Protein AF-A0A929YJE3-F1 (afdb_monomer)

Sequence (358 aa):
MSIKQVVRALLAGAVLLLVLCALSFMALHGSIKKLIAAQENYTDSLKLAEELRQSSDDLTNFARLYVQTGNEKYKEIYMDIVNIRAGKQARPVGYNADFWSTVPENVKAAVANTEGEPIKLTDLMRKQGFTDDEMDLLQQASDLSTKLAETETIAFNAIAHQLSAEEVRKKQPEESEEAFANRIMNDSTYMSQKNAIMTPLNQFETLLENRLDSSIAHMLSQVRMYSVVMILSLILVALSFAIIFTYVIRKIVYPIEKMTRAIGKGEDGKVFINEIHLVVKNDLRRLADNINDAMSQMRSFLNATNQAITTQASSSEELSCASDTLAEVSHQMAIRITESAKQADSQMQATSGSAESM

Nearest PDB structures (foldseek):
  7sqc-assembly1_1Y  TM=4.220E-01  e=1.923E-02  Chlamydomonas reinhardtii
  8c5v-assembly1_I  TM=5.809E-01  e=9.906E-01  Escherichia coli
  7sqc-assembly1_1K  TM=3.667E-01  e=3.351E-01  Chlamydomonas reinhardtii
  4bne-assembly1_B  TM=3.223E-01  e=1.703E+00  Gallus gallus
  8to0-assembly1_Aa  TM=2.756E-01  e=1.399E+00  Mus musculus

pLDDT: mean 92.31, std 7.32, range [41.16, 98.31]

Radius of gyration: 60.03 Å; Cα contacts (8 Å, |Δi|>4): 271; chains: 1; bounding box: 97×40×206 Å

Mean predicted aligned error: 10.57 Å

Solvent-accessible surface area (backbone atoms only — not comparable to full-atom values): 18906 Å² total; per-residue (Å²): 100,52,59,68,58,54,52,49,52,52,51,52,50,45,52,50,38,49,52,51,33,52,51,30,45,52,51,25,54,52,31,48,52,52,36,52,53,47,52,52,50,46,53,55,51,49,50,54,52,45,29,52,54,40,51,57,52,47,41,56,49,25,50,49,52,17,52,77,64,70,44,62,68,30,48,51,51,35,50,50,54,52,30,30,48,68,22,76,32,44,42,28,68,84,68,52,49,66,56,72,77,58,81,62,95,53,60,69,68,65,52,65,52,56,50,78,70,51,51,31,53,69,56,52,42,49,73,72,63,59,49,70,73,44,51,52,24,50,49,53,24,49,55,41,46,53,58,48,48,51,57,49,49,54,24,50,26,25,68,67,75,59,63,49,82,70,60,58,69,74,50,60,90,94,56,50,48,54,57,43,21,48,45,62,72,67,33,71,66,42,54,49,46,56,54,53,28,47,52,36,46,54,52,28,50,54,53,49,51,54,51,45,52,50,52,49,52,54,32,52,52,48,32,52,52,29,48,52,51,32,52,52,33,50,51,52,44,54,50,45,51,51,52,51,52,52,46,44,45,68,72,44,49,51,54,50,53,54,48,54,71,29,46,48,67,46,97,87,70,45,78,46,75,54,85,54,84,62,90,58,80,35,57,68,31,57,50,32,50,54,50,42,52,53,50,51,52,49,53,53,51,52,52,53,48,51,49,50,50,53,55,49,52,52,50,52,52,52,49,50,53,50,50,54,51,49,51,51,51,50,50,52,47,53,52,50,50,52,50,49,50,52,50,49,50,50,50,50,52,51,50,52,55,54,63,75,72,112

Secondary structure (DSSP, 8-state):
--HHHHHHHHHHHHHHHHHHHHHHHHHHHHHHHHHHHHHHHHHHHHHHHHHHHHHHHHHHHHHHHHHHH--HHHHHHHHHHHHHHTTSSPEETT--GGGGSS--S-HHHHHHSEESS---HHHHHHHHT--HHHHHHHHHHHHHHHHHHHHHHHHHHHHTT---HHHHTTSPTT--HHHHHHHHHHSHHHHHHHHHHHHHHHHHHHHHHHHHHHHHHHHHHHHHHHHHHHHHHHHHHHHHHHHHHHHHIIIIIHHHHHHHHHEEE-TTS-EEE--------SHHHHHHHHHHHHHHHHHHHHHHHHHHHHHHHHHHHHHHHHHHHHHHHHHHHHHHHHHHHHHHHHHHHHHHHHHS--

Structure (mmCIF, N/CA/C/O backbone):
data_AF-A0A929YJE3-F1
#
_entry.id   AF-A0A929YJE3-F1
#
loop_
_atom_site.group_PDB
_atom_site.id
_atom_site.type_symbol
_atom_site.label_atom_id
_atom_site.label_alt_id
_atom_site.label_comp_id
_atom_site.label_asym_id
_atom_site.label_entity_id
_atom_site.label_seq_id
_atom_site.pdbx_PDB_ins_code
_atom_site.Cartn_x
_atom_site.Cartn_y
_atom_site.Cartn_z
_atom_site.occupancy
_atom_site.B_iso_or_equiv
_atom_site.auth_seq_id
_atom_site.auth_comp_id
_atom_site.auth_asym_id
_atom_site.auth_atom_id
_atom_site.pdbx_PDB_model_num
ATOM 1 N N . MET A 1 1 ? 26.443 -6.505 -42.922 1.00 71.12 1 MET A N 1
ATOM 2 C CA . MET A 1 1 ? 25.052 -6.182 -42.536 1.00 71.12 1 MET A CA 1
ATOM 3 C C . MET A 1 1 ? 24.836 -4.698 -42.773 1.00 71.12 1 MET A C 1
ATOM 5 O O . MET A 1 1 ? 25.782 -3.942 -42.553 1.00 71.12 1 MET A O 1
ATOM 9 N N . SER A 1 2 ? 23.667 -4.286 -43.269 1.00 89.81 2 SER A N 1
ATOM 10 C CA . SER A 1 2 ? 23.437 -2.862 -43.544 1.00 89.81 2 SER A CA 1
ATOM 11 C C . SER A 1 2 ? 23.401 -2.069 -42.236 1.00 89.81 2 SER A C 1
ATOM 13 O O . SER A 1 2 ? 22.828 -2.527 -41.244 1.00 89.81 2 SER A O 1
ATOM 15 N N . ILE A 1 3 ? 23.979 -0.865 -42.239 1.00 91.44 3 ILE A N 1
ATOM 16 C CA . ILE A 1 3 ? 23.938 0.070 -41.107 1.00 91.44 3 ILE A CA 1
ATOM 17 C C . ILE A 1 3 ? 22.485 0.307 -40.694 1.00 91.44 3 ILE A C 1
ATOM 19 O O . ILE A 1 3 ? 22.172 0.271 -39.506 1.00 91.44 3 ILE A O 1
ATOM 23 N N . LYS A 1 4 ? 21.583 0.447 -41.676 1.00 91.56 4 LYS A N 1
ATOM 24 C CA . LYS A 1 4 ? 20.147 0.641 -41.441 1.00 91.56 4 LYS A CA 1
ATOM 25 C C . LYS A 1 4 ? 19.528 -0.514 -40.653 1.00 91.56 4 LYS A C 1
ATOM 27 O O . LYS A 1 4 ? 18.731 -0.268 -39.756 1.00 91.56 4 LYS A O 1
ATOM 32 N N . GLN A 1 5 ? 19.888 -1.760 -40.966 1.00 91.75 5 GLN A N 1
ATOM 33 C CA . GLN A 1 5 ? 19.345 -2.941 -40.282 1.00 91.75 5 GLN A CA 1
ATOM 34 C C . GLN A 1 5 ? 19.811 -3.008 -38.826 1.00 91.75 5 GLN A C 1
ATOM 36 O O . GLN A 1 5 ? 18.992 -3.206 -37.935 1.00 91.75 5 GLN A O 1
ATOM 41 N N . VAL A 1 6 ? 21.108 -2.793 -38.579 1.00 93.94 6 VAL A N 1
ATOM 42 C CA . VAL A 1 6 ? 21.670 -2.834 -37.219 1.00 93.94 6 VAL A CA 1
ATOM 43 C C . VAL A 1 6 ? 21.109 -1.702 -36.362 1.00 93.94 6 VAL A C 1
ATOM 45 O O . VAL A 1 6 ? 20.677 -1.945 -35.241 1.00 93.94 6 VAL A O 1
ATOM 48 N N . VAL A 1 7 ? 21.054 -0.477 -36.894 1.00 93.19 7 VAL A N 1
ATOM 49 C CA . VAL A 1 7 ? 20.502 0.675 -36.164 1.00 93.19 7 VAL A CA 1
ATOM 50 C C . VAL A 1 7 ? 19.021 0.462 -35.846 1.00 93.19 7 VAL A C 1
ATOM 52 O O . VAL A 1 7 ? 18.619 0.694 -34.712 1.00 93.19 7 VAL A O 1
ATOM 55 N N . ARG A 1 8 ? 18.215 -0.043 -36.793 1.00 94.44 8 ARG A N 1
ATOM 56 C CA . ARG A 1 8 ? 16.805 -0.384 -36.528 1.00 94.44 8 ARG A CA 1
ATOM 57 C C . ARG A 1 8 ? 16.662 -1.434 -35.429 1.00 94.44 8 ARG A C 1
ATOM 59 O O . ARG A 1 8 ? 15.816 -1.261 -34.564 1.00 94.44 8 ARG A O 1
ATOM 66 N N . ALA A 1 9 ? 17.484 -2.483 -35.442 1.00 94.94 9 ALA A N 1
ATOM 67 C CA . ALA A 1 9 ? 17.448 -3.521 -34.415 1.00 94.94 9 ALA A CA 1
ATOM 68 C C . ALA A 1 9 ? 17.824 -2.974 -33.026 1.00 94.94 9 ALA A C 1
ATOM 70 O O . ALA A 1 9 ? 17.125 -3.246 -32.053 1.00 94.94 9 ALA A O 1
ATOM 71 N N . LEU A 1 10 ? 18.881 -2.157 -32.938 1.00 95.44 10 LEU A N 1
ATOM 72 C CA . LEU A 1 10 ? 19.294 -1.530 -31.680 1.00 95.44 10 LEU A CA 1
ATOM 73 C C . LEU A 1 10 ? 18.229 -0.565 -31.141 1.00 95.44 10 LEU A C 1
ATOM 75 O O . LEU A 1 10 ? 17.915 -0.609 -29.955 1.00 95.44 10 LEU A O 1
ATOM 79 N N . LEU A 1 11 ? 17.645 0.273 -32.005 1.00 95.25 11 LEU A N 1
ATOM 80 C CA . LEU A 1 11 ? 16.572 1.191 -31.617 1.00 95.25 11 LEU A CA 1
ATOM 81 C C . LEU A 1 11 ? 15.306 0.442 -31.194 1.00 95.25 11 LEU A C 1
ATOM 83 O O . LEU A 1 11 ? 14.714 0.797 -30.183 1.00 95.25 11 LEU A O 1
ATOM 87 N N . ALA A 1 12 ? 14.912 -0.612 -31.914 1.00 96.56 12 ALA A N 1
ATOM 88 C CA . ALA A 1 12 ? 13.776 -1.445 -31.528 1.00 96.56 12 ALA A CA 1
ATOM 89 C C . ALA A 1 12 ? 13.994 -2.094 -30.150 1.00 96.56 12 ALA A C 1
ATOM 91 O O . ALA A 1 12 ? 13.089 -2.084 -29.319 1.00 96.56 12 ALA A O 1
ATOM 92 N N . GLY A 1 13 ? 15.208 -2.588 -29.876 1.00 96.81 13 GLY A N 1
ATOM 93 C CA . GLY A 1 13 ? 15.583 -3.104 -28.558 1.00 96.81 13 GLY A CA 1
ATOM 94 C C . GLY A 1 13 ? 15.518 -2.040 -27.457 1.00 96.81 13 GLY A C 1
ATOM 95 O O . GLY A 1 13 ? 14.957 -2.295 -26.396 1.00 96.81 13 GLY A O 1
ATOM 96 N N . ALA A 1 14 ? 16.024 -0.830 -27.717 1.00 96.69 14 ALA A N 1
ATOM 97 C CA . ALA A 1 14 ? 15.949 0.282 -26.766 1.00 96.69 14 ALA A CA 1
ATOM 98 C C . ALA A 1 14 ? 14.498 0.707 -26.480 1.00 96.69 14 ALA A C 1
ATOM 100 O O . ALA A 1 14 ? 14.138 0.921 -25.325 1.00 96.69 14 ALA A O 1
ATOM 101 N N . VAL A 1 15 ? 13.641 0.766 -27.505 1.00 97.38 15 VAL A N 1
ATOM 102 C CA . VAL A 1 15 ? 12.205 1.043 -27.339 1.00 97.38 15 VAL A CA 1
ATOM 103 C C . VAL A 1 15 ? 11.532 -0.043 -26.498 1.00 97.38 15 VAL A C 1
ATOM 105 O O . VAL A 1 15 ? 10.762 0.281 -25.599 1.00 97.38 15 VAL A O 1
ATOM 108 N N . LEU A 1 16 ? 11.853 -1.320 -26.722 1.00 97.38 16 LEU A N 1
ATOM 109 C CA . LEU A 1 16 ? 11.315 -2.421 -25.919 1.00 97.38 16 LEU A CA 1
ATOM 110 C C . LEU A 1 16 ? 11.737 -2.312 -24.446 1.00 97.38 16 LEU A C 1
ATOM 112 O O . LEU A 1 16 ? 10.906 -2.490 -23.557 1.00 97.38 16 LEU A O 1
ATOM 116 N N . LEU A 1 17 ? 12.998 -1.958 -24.177 1.00 97.44 17 LEU A N 1
ATOM 117 C CA . LEU A 1 17 ? 13.482 -1.710 -22.815 1.00 97.44 17 LEU A CA 1
ATOM 118 C C . LEU A 1 17 ? 12.787 -0.509 -22.160 1.00 97.44 17 LEU A C 1
ATOM 120 O O . LEU A 1 17 ? 12.473 -0.570 -20.974 1.00 97.44 17 LEU A O 1
ATOM 124 N N . LEU A 1 18 ? 12.501 0.555 -22.917 1.00 97.69 18 LEU A N 1
ATOM 125 C CA . LEU A 1 1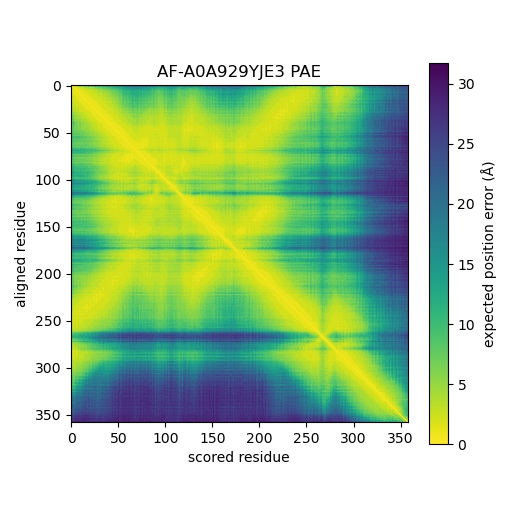8 ? 11.733 1.701 -22.420 1.00 97.69 18 LEU A CA 1
ATOM 126 C C . LEU A 1 18 ? 10.293 1.315 -22.069 1.00 97.69 18 LEU A C 1
ATOM 128 O O . LEU A 1 18 ? 9.801 1.720 -21.018 1.00 97.69 18 LEU A O 1
ATOM 132 N N . VAL A 1 19 ? 9.633 0.499 -22.897 1.00 97.81 19 VAL A N 1
ATOM 133 C CA . VAL A 1 19 ? 8.293 -0.031 -22.592 1.00 97.81 19 VAL A CA 1
ATOM 134 C C . VAL A 1 19 ? 8.330 -0.884 -21.325 1.00 97.81 19 VAL A C 1
ATOM 136 O O . VAL A 1 19 ? 7.504 -0.693 -20.437 1.00 97.81 19 VAL A O 1
ATOM 139 N N . LEU A 1 20 ? 9.315 -1.776 -21.193 1.00 96.69 20 LEU A N 1
ATOM 140 C CA . LEU A 1 20 ? 9.492 -2.589 -19.988 1.00 96.69 20 LEU A CA 1
ATOM 141 C C . LEU A 1 20 ? 9.737 -1.720 -18.746 1.00 96.69 20 LEU A C 1
ATOM 143 O O . LEU A 1 20 ? 9.144 -1.974 -17.702 1.00 96.69 20 LEU A O 1
ATOM 147 N N . CYS A 1 21 ? 10.543 -0.663 -18.871 1.00 97.62 21 CYS A N 1
ATOM 148 C CA . CYS A 1 21 ? 10.793 0.296 -17.797 1.00 97.62 21 CYS A CA 1
ATOM 149 C C . CYS A 1 21 ? 9.521 1.070 -17.399 1.00 97.62 21 CYS A C 1
ATOM 151 O O . CYS A 1 21 ? 9.277 1.310 -16.215 1.00 97.62 21 CYS A O 1
ATOM 153 N N . ALA A 1 22 ? 8.683 1.443 -18.371 1.00 97.94 22 ALA A N 1
ATOM 154 C CA . ALA A 1 22 ? 7.399 2.086 -18.109 1.00 97.94 22 ALA A CA 1
ATOM 155 C C . ALA A 1 22 ? 6.433 1.134 -17.382 1.00 97.94 22 ALA A C 1
ATOM 157 O O . ALA A 1 22 ? 5.790 1.533 -16.411 1.00 97.94 22 ALA A O 1
ATOM 158 N N . LEU A 1 23 ? 6.381 -0.138 -17.789 1.00 97.81 23 LEU A N 1
ATOM 159 C CA . LEU A 1 23 ? 5.579 -1.164 -17.117 1.00 97.81 23 LEU A CA 1
ATOM 160 C C . LEU A 1 23 ? 6.061 -1.422 -15.684 1.00 97.81 23 LEU A C 1
ATOM 162 O O . LEU A 1 23 ? 5.240 -1.477 -14.769 1.00 97.81 23 LEU A O 1
ATOM 166 N N . SER A 1 24 ? 7.376 -1.521 -15.457 1.00 96.88 24 SER A N 1
ATOM 167 C CA . SER A 1 24 ? 7.921 -1.674 -14.102 1.00 96.88 24 SER A CA 1
ATOM 168 C C . SER A 1 24 ? 7.624 -0.463 -13.221 1.00 96.88 24 SER A C 1
ATOM 170 O O . SER A 1 24 ? 7.317 -0.627 -12.043 1.00 96.88 24 SER A O 1
ATOM 172 N N . PHE A 1 25 ? 7.658 0.747 -13.789 1.00 98.00 25 PHE A N 1
ATOM 173 C CA . PHE A 1 25 ? 7.286 1.964 -13.072 1.00 98.00 25 PHE A CA 1
ATOM 174 C C . PHE A 1 25 ? 5.802 1.958 -12.677 1.00 98.00 25 PHE A C 1
ATOM 176 O O . PHE A 1 25 ? 5.474 2.240 -11.526 1.00 98.00 25 PHE A O 1
ATOM 183 N N . MET A 1 26 ? 4.901 1.575 -13.591 1.00 98.12 26 MET A N 1
ATOM 184 C CA . MET A 1 26 ? 3.474 1.427 -13.276 1.00 98.12 26 MET A CA 1
ATOM 185 C C . MET A 1 26 ? 3.233 0.375 -12.186 1.00 98.12 26 MET A C 1
ATOM 187 O O . MET A 1 26 ? 2.446 0.619 -11.271 1.00 98.12 26 MET A O 1
ATOM 191 N N . ALA A 1 27 ? 3.928 -0.765 -12.245 1.00 97.56 27 ALA A N 1
ATOM 192 C CA . ALA A 1 27 ? 3.834 -1.814 -11.231 1.00 97.56 27 ALA A CA 1
ATOM 193 C C . ALA A 1 27 ? 4.312 -1.326 -9.853 1.00 97.56 27 ALA A C 1
ATOM 195 O O . ALA A 1 27 ? 3.609 -1.511 -8.857 1.00 97.56 27 ALA A O 1
ATOM 196 N N . LEU A 1 28 ? 5.453 -0.625 -9.801 1.00 98.25 28 LEU A N 1
ATOM 197 C CA . LEU A 1 28 ? 5.960 -0.022 -8.569 1.00 98.25 28 LEU A CA 1
ATOM 198 C C . LEU A 1 28 ? 4.964 0.994 -8.004 1.00 98.25 28 LEU A C 1
ATOM 200 O O . LEU A 1 28 ? 4.594 0.913 -6.834 1.00 98.25 28 LEU A O 1
ATOM 204 N N . HIS A 1 29 ? 4.473 1.910 -8.835 1.00 98.00 29 HIS A N 1
ATOM 205 C CA . HIS A 1 29 ? 3.509 2.917 -8.409 1.00 98.00 29 HIS A CA 1
ATOM 206 C C . HIS A 1 29 ? 2.210 2.284 -7.881 1.00 98.00 29 HIS A C 1
ATOM 208 O O . HIS A 1 29 ? 1.693 2.694 -6.841 1.00 98.00 29 HIS A O 1
ATOM 214 N N . GLY A 1 30 ? 1.710 1.237 -8.545 1.00 97.69 30 GLY A N 1
ATOM 215 C CA . GLY A 1 30 ? 0.565 0.458 -8.074 1.00 97.69 30 GLY A CA 1
ATOM 216 C C . GLY A 1 30 ? 0.822 -0.220 -6.725 1.00 97.69 30 GLY A C 1
ATOM 217 O O . GLY A 1 30 ? -0.053 -0.209 -5.862 1.00 97.69 30 GLY A O 1
ATOM 218 N N . SER A 1 31 ? 2.024 -0.760 -6.507 1.00 97.50 31 SER A N 1
ATOM 219 C CA . SER A 1 31 ? 2.395 -1.366 -5.221 1.00 97.50 31 SER A CA 1
ATOM 220 C C . SER A 1 31 ? 2.500 -0.348 -4.082 1.00 97.50 31 SER A C 1
ATOM 222 O O . SER A 1 31 ? 2.047 -0.637 -2.979 1.00 97.50 31 SER A O 1
ATOM 224 N N . ILE A 1 32 ? 2.992 0.867 -4.355 1.00 98.00 32 ILE A N 1
ATOM 225 C CA . ILE A 1 32 ? 3.035 1.957 -3.368 1.00 98.00 32 ILE A CA 1
ATOM 226 C C . ILE A 1 32 ? 1.614 2.379 -2.980 1.00 98.00 32 ILE A C 1
ATOM 228 O O . ILE A 1 32 ? 1.332 2.536 -1.797 1.00 98.00 32 ILE A O 1
ATOM 232 N N . LYS A 1 33 ? 0.690 2.499 -3.944 1.00 97.62 33 LYS A N 1
ATOM 233 C CA . LYS A 1 33 ? -0.721 2.802 -3.640 1.00 97.62 33 LYS A CA 1
ATOM 234 C C . LYS A 1 33 ? -1.363 1.746 -2.743 1.00 97.62 33 LYS A C 1
ATOM 236 O O . LYS A 1 33 ? -2.057 2.099 -1.797 1.00 97.62 33 LYS A O 1
ATOM 241 N N . LYS A 1 34 ? -1.115 0.462 -3.019 1.00 96.31 34 LYS A N 1
ATOM 242 C CA . LYS A 1 34 ? -1.607 -0.635 -2.173 1.00 96.31 34 LYS A CA 1
ATOM 243 C C . LYS A 1 34 ? -1.010 -0.588 -0.767 1.00 96.31 34 LYS A C 1
ATOM 245 O O . LYS A 1 34 ? -1.736 -0.826 0.187 1.00 96.31 34 LYS A O 1
ATOM 250 N N . LEU A 1 35 ? 0.276 -0.252 -0.638 1.00 97.50 35 LEU A N 1
ATOM 251 C CA . LEU A 1 35 ? 0.926 -0.079 0.661 1.00 97.50 35 LEU A CA 1
ATOM 252 C C . LEU A 1 35 ? 0.294 1.066 1.467 1.00 97.50 35 LEU A C 1
ATOM 254 O O . LEU A 1 35 ? 0.017 0.881 2.643 1.00 97.50 35 LEU A O 1
ATOM 258 N N . ILE A 1 36 ? 0.037 2.217 0.838 1.00 96.88 36 ILE A N 1
ATOM 259 C CA . ILE A 1 36 ? -0.612 3.361 1.501 1.00 96.88 36 ILE A CA 1
ATOM 260 C C . ILE A 1 36 ? -2.015 2.976 1.980 1.00 96.88 36 ILE A C 1
ATOM 262 O O . ILE A 1 36 ? -2.326 3.167 3.149 1.00 96.88 36 ILE A O 1
ATOM 266 N N . ALA A 1 37 ? -2.826 2.357 1.117 1.00 95.25 37 ALA A N 1
ATOM 267 C CA . ALA A 1 37 ? -4.166 1.905 1.491 1.00 95.25 37 ALA A CA 1
ATOM 268 C C . ALA A 1 37 ? -4.139 0.857 2.622 1.00 95.25 37 ALA A C 1
ATOM 270 O O . ALA A 1 37 ? -4.986 0.878 3.511 1.00 95.25 37 ALA A O 1
ATOM 271 N N . ALA A 1 38 ? -3.152 -0.047 2.619 1.00 94.50 38 ALA A N 1
ATOM 272 C CA . ALA A 1 38 ? -2.961 -1.004 3.705 1.00 94.50 38 ALA A CA 1
ATOM 273 C C . ALA A 1 38 ? -2.566 -0.311 5.022 1.00 94.50 38 ALA A C 1
ATOM 275 O O . ALA A 1 38 ? -3.042 -0.714 6.076 1.00 94.50 38 ALA A O 1
ATOM 276 N N . GLN A 1 39 ? -1.756 0.751 4.970 1.00 94.50 39 GLN A N 1
ATOM 277 C CA . GLN A 1 39 ? -1.363 1.543 6.143 1.00 94.50 39 GLN A CA 1
ATOM 278 C C . GLN A 1 39 ? -2.530 2.354 6.730 1.00 94.50 39 GLN A C 1
ATOM 280 O O . GLN A 1 39 ? -2.663 2.471 7.950 1.00 94.50 39 GLN A O 1
ATOM 285 N N . GLU A 1 40 ? -3.384 2.910 5.870 1.00 95.50 40 GLU A N 1
ATOM 286 C CA . GLU A 1 40 ? -4.634 3.556 6.284 1.00 95.50 40 GLU A CA 1
ATOM 287 C C . GLU A 1 40 ? -5.550 2.533 6.969 1.00 95.50 40 GLU A C 1
ATOM 289 O O . GLU A 1 40 ? -5.961 2.739 8.111 1.00 95.50 40 GLU A O 1
ATOM 294 N N . ASN A 1 41 ? -5.767 1.372 6.336 1.00 94.00 41 ASN A N 1
ATOM 295 C CA . ASN A 1 41 ? -6.562 0.292 6.918 1.00 94.00 41 ASN A CA 1
ATOM 296 C C . ASN A 1 41 ? -5.991 -0.219 8.251 1.00 94.00 41 ASN A C 1
ATOM 298 O O . ASN A 1 41 ? -6.772 -0.473 9.167 1.00 94.00 41 ASN A O 1
ATOM 302 N N . TYR A 1 42 ? -4.663 -0.319 8.378 1.00 95.19 42 TYR A N 1
ATOM 303 C CA . TYR A 1 42 ? -3.962 -0.662 9.620 1.00 95.19 42 TYR A CA 1
ATOM 304 C C . TYR A 1 42 ? -4.336 0.311 10.739 1.00 95.19 42 TYR A C 1
ATOM 306 O O . TYR A 1 42 ? -4.792 -0.091 11.807 1.00 95.19 42 TYR A O 1
ATOM 314 N N . THR A 1 43 ? -4.202 1.609 10.466 1.00 95.56 43 THR A N 1
ATOM 315 C CA . THR A 1 43 ? -4.436 2.668 11.450 1.00 95.56 43 THR A CA 1
ATOM 316 C C . THR A 1 43 ? -5.898 2.711 11.885 1.00 95.56 43 THR A C 1
ATOM 318 O O . THR A 1 43 ? -6.189 2.796 13.076 1.00 95.56 43 THR A O 1
ATOM 321 N N . ASP A 1 44 ? -6.830 2.632 10.939 1.00 95.25 44 ASP A N 1
ATOM 322 C CA . ASP A 1 44 ? -8.258 2.696 11.250 1.00 95.25 44 ASP A CA 1
ATOM 323 C C . ASP A 1 44 ? -8.758 1.427 11.953 1.00 95.25 44 ASP A C 1
ATOM 325 O O . ASP A 1 44 ? -9.598 1.514 12.847 1.00 95.25 44 ASP A O 1
ATOM 329 N N . SER A 1 45 ? -8.192 0.258 11.634 1.00 96.19 45 SER A N 1
ATOM 330 C CA . SER A 1 45 ? -8.491 -0.980 12.364 1.00 96.19 45 SER A CA 1
ATOM 331 C C . SER A 1 45 ? -8.022 -0.903 13.819 1.00 96.19 45 SER A C 1
ATOM 333 O O . SER A 1 45 ? -8.786 -1.253 14.716 1.00 96.19 45 SER A O 1
ATOM 335 N N . LEU A 1 46 ? -6.814 -0.382 14.073 1.00 95.25 46 LEU A N 1
ATOM 336 C CA . LEU A 1 46 ? -6.321 -0.193 15.441 1.00 95.25 46 LEU A CA 1
ATOM 337 C C . LEU A 1 46 ? -7.140 0.833 16.228 1.00 95.25 46 LEU A C 1
ATOM 339 O O . LEU A 1 46 ? -7.413 0.608 17.401 1.00 95.25 46 LEU A O 1
ATOM 343 N N . LYS A 1 47 ? -7.593 1.925 15.598 1.00 95.00 47 LYS A N 1
ATOM 344 C CA . LYS A 1 47 ? -8.489 2.889 16.263 1.00 95.00 47 LYS A CA 1
ATOM 345 C C . LYS A 1 47 ? -9.790 2.236 16.724 1.00 95.00 47 LYS A C 1
ATOM 347 O O . LYS A 1 47 ? -10.228 2.499 17.837 1.00 95.00 47 LYS A O 1
ATOM 352 N N . LEU A 1 48 ? -10.407 1.403 15.882 1.00 95.56 48 LEU A N 1
ATOM 353 C CA . LEU A 1 48 ? -11.641 0.698 16.243 1.00 95.56 48 LEU A CA 1
ATOM 354 C C . LEU A 1 48 ? -11.398 -0.332 17.353 1.00 95.56 48 LEU A C 1
ATOM 356 O O . LEU A 1 48 ? -12.222 -0.451 18.259 1.00 95.56 48 LEU A O 1
ATOM 360 N N . ALA A 1 49 ? -10.284 -1.067 17.290 1.00 95.19 49 ALA A N 1
ATOM 361 C CA . ALA A 1 49 ? -9.894 -2.017 18.329 1.00 95.19 49 ALA A CA 1
ATOM 362 C C . ALA A 1 49 ? -9.676 -1.317 19.681 1.00 95.19 49 ALA A C 1
ATOM 364 O O . ALA A 1 49 ? -10.247 -1.736 20.687 1.00 95.19 49 ALA A O 1
ATOM 365 N N . GLU A 1 50 ? -8.948 -0.200 19.686 1.00 94.81 50 GLU A N 1
ATOM 366 C CA . GLU A 1 50 ? -8.700 0.576 20.900 1.00 94.81 50 GLU A CA 1
ATOM 367 C C . GLU A 1 50 ? -9.982 1.232 21.431 1.00 94.81 50 GLU A C 1
ATOM 369 O O . GLU A 1 50 ? -10.231 1.194 22.633 1.00 94.81 50 GLU A O 1
ATOM 374 N N . GLU A 1 51 ? -10.858 1.753 20.560 1.00 94.38 51 GLU A N 1
ATOM 375 C CA . GLU A 1 51 ? -12.186 2.246 20.961 1.00 94.38 51 GLU A CA 1
ATOM 376 C C . GLU A 1 51 ? -12.984 1.147 21.677 1.00 94.38 51 GLU A C 1
ATOM 378 O O . GLU A 1 51 ? -13.606 1.394 22.712 1.00 94.38 51 GLU A O 1
ATOM 383 N N . LEU A 1 52 ? -12.950 -0.087 21.164 1.00 93.38 52 LEU A N 1
ATOM 384 C CA . LEU A 1 52 ? -13.633 -1.208 21.796 1.00 93.38 52 LEU A CA 1
ATOM 385 C C . LEU A 1 52 ? -13.055 -1.509 23.181 1.00 93.38 52 LEU A C 1
ATOM 387 O O . LEU A 1 52 ? -13.829 -1.607 24.139 1.00 93.38 52 LEU A O 1
ATOM 391 N N . ARG A 1 53 ? -11.729 -1.646 23.291 1.00 94.00 53 ARG A N 1
ATOM 392 C CA . ARG A 1 53 ? -11.060 -1.946 24.562 1.00 94.00 53 ARG A CA 1
ATOM 393 C C . ARG A 1 53 ? -11.321 -0.861 25.592 1.00 94.00 53 ARG A C 1
ATOM 395 O O . ARG A 1 53 ? -11.826 -1.160 26.675 1.00 94.00 53 ARG A O 1
ATOM 402 N N . GLN A 1 54 ? -11.072 0.389 25.221 1.00 94.94 54 GLN A N 1
ATOM 403 C CA . GLN A 1 54 ? -11.254 1.529 26.105 1.00 94.94 54 GLN A CA 1
ATOM 404 C C . GLN A 1 54 ? -12.716 1.677 26.526 1.00 94.94 54 GLN A C 1
ATOM 406 O O . GLN A 1 54 ? -12.990 1.841 27.710 1.00 94.94 54 GLN A O 1
ATOM 411 N N . SER A 1 55 ? -13.677 1.474 25.617 1.00 93.75 55 SER A N 1
ATOM 412 C CA . SER A 1 55 ? -15.097 1.501 25.985 1.00 93.75 55 SER A CA 1
ATOM 413 C C . SER A 1 55 ? -15.478 0.413 26.998 1.00 93.75 55 SER A C 1
ATOM 415 O O . SER A 1 55 ? -16.391 0.614 27.793 1.00 93.75 55 SER A O 1
ATOM 417 N N . SER A 1 56 ? -14.804 -0.744 27.001 1.00 93.56 56 SER A N 1
ATOM 418 C CA . SER A 1 56 ? -15.024 -1.778 28.018 1.00 93.56 56 SER A CA 1
ATOM 419 C C . SER A 1 56 ? -14.511 -1.340 29.389 1.00 93.56 56 SER A C 1
ATOM 421 O O . SER A 1 56 ? -15.163 -1.609 30.399 1.00 93.56 56 SER A O 1
ATOM 423 N N . ASP A 1 57 ? -13.356 -0.678 29.435 1.00 93.88 57 ASP A N 1
ATOM 424 C CA . ASP A 1 57 ? -12.797 -0.145 30.676 1.00 93.88 57 ASP A CA 1
ATOM 425 C C . ASP A 1 57 ? -13.596 1.055 31.199 1.00 93.88 57 ASP A C 1
ATOM 427 O O . ASP A 1 57 ? -13.870 1.127 32.402 1.00 93.88 57 ASP A O 1
ATOM 431 N N . ASP A 1 58 ? -14.046 1.938 30.307 1.00 95.44 58 ASP A N 1
ATOM 432 C CA . ASP A 1 58 ? -14.894 3.084 30.629 1.00 95.44 58 ASP A CA 1
ATOM 433 C C . ASP A 1 58 ? -16.229 2.640 31.231 1.00 95.44 58 ASP A C 1
ATOM 435 O O . ASP A 1 58 ? -16.646 3.198 32.244 1.00 95.44 58 ASP A O 1
ATOM 439 N N . LEU A 1 59 ? -16.877 1.602 30.682 1.00 94.81 59 LEU A N 1
ATOM 440 C CA . LEU A 1 59 ? -18.118 1.060 31.252 1.00 94.81 59 LEU A CA 1
ATOM 441 C C . LEU A 1 59 ? -17.925 0.641 32.714 1.00 94.81 59 LEU A C 1
ATOM 443 O O . LEU A 1 59 ? -18.675 1.087 33.581 1.00 94.81 59 LEU A O 1
ATOM 447 N N . THR A 1 60 ? -16.876 -0.132 33.013 1.00 94.75 60 THR A N 1
ATOM 448 C CA . THR A 1 60 ? -16.542 -0.498 34.399 1.00 94.75 60 THR A CA 1
ATOM 449 C C . THR A 1 60 ? -16.267 0.738 35.259 1.00 94.75 60 THR A C 1
ATOM 451 O O . THR A 1 60 ? -16.734 0.825 36.398 1.00 94.75 60 THR A O 1
ATOM 454 N N . ASN A 1 61 ? -15.485 1.690 34.745 1.00 95.50 61 ASN A N 1
ATOM 455 C CA . ASN A 1 61 ? -15.091 2.882 35.485 1.00 95.50 61 ASN A CA 1
ATOM 456 C C . ASN A 1 61 ? -16.311 3.740 35.851 1.00 95.50 61 ASN A C 1
ATOM 458 O O . ASN A 1 61 ? -16.521 4.056 37.022 1.00 95.50 61 ASN A O 1
ATOM 462 N N . PHE A 1 62 ? -17.163 4.057 34.877 1.00 97.00 62 PHE A N 1
ATOM 463 C CA . PHE A 1 62 ? -18.353 4.875 35.091 1.00 97.00 62 PHE A CA 1
ATOM 464 C C . PHE A 1 62 ? -19.431 4.159 35.899 1.00 97.00 62 PHE A C 1
ATOM 466 O O . PHE A 1 62 ? -20.076 4.803 36.729 1.00 97.00 62 PHE A O 1
ATOM 473 N N . ALA A 1 63 ? -19.568 2.837 35.756 1.00 96.81 63 ALA A N 1
ATOM 474 C CA . ALA A 1 63 ? -20.443 2.059 36.624 1.00 96.81 63 ALA A CA 1
ATOM 475 C C . ALA A 1 63 ? -20.010 2.165 38.094 1.00 96.81 63 ALA A C 1
ATOM 477 O O . ALA A 1 63 ? -20.827 2.459 38.968 1.00 96.81 63 ALA A O 1
ATOM 478 N N . ARG A 1 64 ? -18.711 2.009 38.379 1.00 96.19 64 ARG A N 1
ATOM 479 C CA . ARG A 1 64 ? -18.170 2.159 39.739 1.00 96.19 64 ARG A CA 1
ATOM 480 C C . ARG A 1 64 ? -18.277 3.582 40.268 1.00 96.19 64 ARG A C 1
ATOM 482 O O . ARG A 1 64 ? -18.663 3.760 41.418 1.00 96.19 64 ARG A O 1
ATOM 489 N N . LEU A 1 65 ? -17.973 4.588 39.447 1.00 96.31 65 LEU A N 1
ATOM 490 C CA . LEU A 1 65 ? -18.097 5.995 39.835 1.00 96.31 65 LEU A CA 1
ATOM 491 C C . LEU A 1 65 ? -19.541 6.352 40.189 1.00 96.31 65 LEU A C 1
ATOM 493 O O . LEU A 1 65 ? -19.770 7.038 41.187 1.00 96.31 65 LEU A O 1
ATOM 497 N N . TYR A 1 66 ? -20.520 5.866 39.422 1.00 96.88 66 TYR A N 1
ATOM 498 C CA . TYR A 1 66 ? -21.927 6.032 39.772 1.00 96.88 66 TYR A CA 1
ATOM 499 C C . TYR A 1 66 ? -22.255 5.348 41.098 1.00 96.88 66 TYR A C 1
ATOM 501 O O . TYR A 1 66 ? -22.800 5.990 41.990 1.00 96.88 66 TYR A O 1
ATOM 509 N N . VAL A 1 67 ? -21.855 4.086 41.266 1.00 96.69 67 VAL A N 1
ATOM 510 C CA . VAL A 1 67 ? -22.138 3.314 42.485 1.00 96.69 67 VAL A CA 1
ATOM 511 C C . VAL A 1 67 ? -21.516 3.931 43.737 1.00 96.69 67 VAL A C 1
ATOM 513 O O . VAL A 1 67 ? -22.128 3.940 44.802 1.00 96.69 67 VAL A O 1
ATOM 516 N N . GLN A 1 68 ? -20.323 4.503 43.611 1.00 95.88 68 GLN A N 1
ATOM 517 C CA . GLN A 1 68 ? -19.620 5.121 44.728 1.00 95.88 68 GLN A CA 1
ATOM 518 C C . GLN A 1 68 ? -20.165 6.510 45.087 1.00 95.88 68 GLN A C 1
ATOM 520 O O . GLN A 1 68 ? -20.120 6.903 46.251 1.00 95.88 68 GLN A O 1
ATOM 525 N N . THR A 1 69 ? -20.626 7.284 44.099 1.00 95.06 69 THR A N 1
ATOM 526 C CA . THR A 1 69 ? -20.968 8.706 44.298 1.00 95.06 69 THR A CA 1
ATOM 527 C C . THR A 1 69 ? -22.461 9.011 44.254 1.00 95.06 69 THR A C 1
ATOM 529 O O . THR A 1 69 ? -22.861 10.090 44.683 1.00 95.06 69 THR A O 1
ATOM 532 N N . GLY A 1 70 ? -23.276 8.126 43.678 1.00 93.94 70 GLY A N 1
ATOM 533 C CA . GLY A 1 70 ? -24.682 8.377 43.350 1.00 93.94 70 GLY A CA 1
ATOM 534 C C . GLY A 1 70 ? -24.901 9.475 42.299 1.00 93.94 70 GLY A C 1
ATOM 535 O O . GLY A 1 70 ? -26.036 9.879 42.061 1.00 93.94 70 GLY A O 1
ATOM 536 N N . ASN A 1 71 ? -23.841 10.005 41.675 1.00 95.12 71 ASN A N 1
ATOM 537 C CA . ASN A 1 71 ? -23.961 11.117 40.738 1.00 95.12 71 ASN A CA 1
ATOM 538 C C . ASN A 1 71 ? -24.431 10.629 39.361 1.00 95.12 71 ASN A C 1
ATOM 540 O O . ASN A 1 71 ? -23.665 10.000 38.628 1.00 95.12 71 ASN A O 1
ATOM 544 N N . GLU A 1 72 ? -25.664 10.985 38.993 1.00 94.12 72 GLU A N 1
ATOM 545 C CA . GLU A 1 72 ? -26.339 10.514 37.777 1.00 94.12 72 GLU A CA 1
ATOM 546 C C . GLU A 1 72 ? -25.542 10.766 36.488 1.00 94.12 72 GLU A C 1
ATOM 548 O O . GLU A 1 72 ? -25.651 9.975 35.557 1.00 94.12 72 GLU A O 1
ATOM 553 N N . LYS A 1 73 ? -24.656 11.775 36.442 1.00 95.44 73 LYS A N 1
ATOM 554 C CA . LYS A 1 73 ? -23.811 12.040 35.263 1.00 95.44 73 LYS A CA 1
ATOM 555 C C . LYS A 1 73 ? -22.989 10.820 34.829 1.00 95.44 73 LYS A C 1
ATOM 557 O O . LYS A 1 73 ? -22.792 10.603 33.641 1.00 95.44 73 LYS A O 1
ATOM 562 N N . TYR A 1 74 ? -22.509 10.010 35.776 1.00 96.62 74 TYR A N 1
ATOM 563 C CA . TYR A 1 74 ? -21.700 8.832 35.455 1.00 96.62 74 TYR A CA 1
ATOM 564 C C . TYR A 1 74 ? -22.554 7.707 34.867 1.00 96.62 74 TYR A C 1
ATOM 566 O O . TYR A 1 74 ? -22.109 7.003 33.965 1.00 96.62 74 TYR A O 1
ATOM 574 N N . LYS A 1 75 ? -23.804 7.581 35.320 1.00 95.88 75 LYS A N 1
ATOM 575 C CA . LYS A 1 75 ? -24.776 6.657 34.734 1.00 95.88 75 LYS A CA 1
ATOM 576 C C . LYS A 1 75 ? -25.249 7.123 33.356 1.00 95.88 75 LYS A C 1
ATOM 578 O O . LYS A 1 75 ? -25.428 6.281 32.481 1.00 95.88 75 LYS A O 1
ATOM 583 N N . GLU A 1 76 ? -25.401 8.433 33.143 1.00 95.81 76 GLU A N 1
ATOM 584 C CA . GLU A 1 76 ? -25.665 9.001 31.812 1.00 95.81 76 GLU A CA 1
ATOM 585 C C . GLU A 1 76 ? -24.541 8.622 30.833 1.00 95.81 76 GLU A C 1
ATOM 587 O O . GLU A 1 76 ? -24.825 8.010 29.806 1.00 95.81 76 GLU A O 1
ATOM 592 N N . ILE A 1 77 ? -23.272 8.855 31.200 1.00 96.88 77 ILE A N 1
ATOM 593 C CA . ILE A 1 77 ? -22.107 8.485 30.374 1.00 96.88 77 ILE A CA 1
ATOM 594 C C . ILE A 1 77 ? -22.064 6.977 30.098 1.00 96.88 77 ILE A C 1
ATOM 596 O O . ILE A 1 77 ? -21.871 6.562 28.956 1.00 96.88 77 ILE A O 1
ATOM 600 N N . TYR A 1 78 ? -22.276 6.143 31.121 1.00 96.94 78 TYR A N 1
ATOM 601 C CA . TYR A 1 78 ? -22.350 4.690 30.953 1.00 96.94 78 TYR A CA 1
ATOM 602 C C . TYR A 1 78 ? -23.390 4.304 29.891 1.00 96.94 78 TYR A C 1
ATOM 604 O O . TYR A 1 78 ? -23.106 3.523 28.980 1.00 96.94 78 TYR A O 1
ATOM 612 N N . MET A 1 79 ? -24.592 4.877 29.981 1.00 96.62 79 MET A N 1
ATOM 613 C CA . MET A 1 79 ? -25.681 4.574 29.058 1.00 96.62 79 MET A CA 1
ATOM 614 C C . MET A 1 79 ? -25.396 5.091 27.642 1.00 96.62 79 MET A C 1
ATOM 616 O O . MET A 1 79 ? -25.703 4.394 26.673 1.00 96.62 79 MET A O 1
ATOM 620 N N . ASP A 1 80 ? -24.767 6.261 27.510 1.00 96.38 80 ASP A N 1
ATOM 621 C CA . ASP A 1 80 ? -24.306 6.795 26.225 1.00 96.38 80 ASP A CA 1
ATOM 622 C C . ASP A 1 80 ? -23.302 5.842 25.559 1.00 96.38 80 ASP A C 1
ATOM 624 O O . ASP A 1 80 ? -23.471 5.504 24.386 1.00 96.38 80 ASP A O 1
ATOM 628 N N . ILE A 1 81 ? -22.313 5.321 26.299 1.00 95.81 81 ILE A N 1
ATOM 629 C CA . ILE A 1 81 ? -21.342 4.344 25.772 1.00 95.81 81 ILE A CA 1
ATOM 630 C C . ILE A 1 81 ? -22.057 3.082 25.270 1.00 95.81 81 ILE A C 1
ATOM 632 O O . ILE A 1 81 ? -21.801 2.629 24.149 1.00 95.81 81 ILE A O 1
ATOM 636 N N . VAL A 1 82 ? -22.983 2.523 26.060 1.00 95.12 82 VAL A N 1
ATOM 637 C CA . VAL A 1 82 ? -23.778 1.349 25.655 1.00 95.12 82 VAL A CA 1
ATOM 638 C C . VAL A 1 82 ? -24.576 1.640 24.380 1.00 95.12 82 VAL A C 1
ATOM 640 O O . VAL A 1 82 ? -24.565 0.838 23.442 1.00 95.12 82 VAL A O 1
ATOM 643 N N . ASN A 1 83 ? -25.250 2.790 24.316 1.00 95.75 83 ASN A N 1
ATOM 644 C CA . ASN A 1 83 ? -26.093 3.165 23.183 1.00 95.75 83 ASN A CA 1
ATOM 645 C C . ASN A 1 83 ? -25.285 3.424 21.907 1.00 95.75 83 ASN A C 1
ATOM 647 O O . ASN A 1 83 ? -25.710 2.987 20.833 1.00 95.75 83 ASN A O 1
ATOM 651 N N . ILE A 1 84 ? -24.124 4.074 22.010 1.00 94.75 84 ILE A N 1
ATOM 652 C CA . ILE A 1 84 ? -23.214 4.316 20.883 1.00 94.75 84 ILE A CA 1
ATOM 653 C C . ILE A 1 84 ? -22.672 2.981 20.356 1.00 94.75 84 ILE A C 1
ATOM 655 O O . ILE A 1 84 ? -22.770 2.704 19.160 1.00 94.75 84 ILE A O 1
ATOM 659 N N . ARG A 1 85 ? -22.182 2.093 21.235 1.00 93.25 85 ARG A N 1
ATOM 660 C CA . ARG A 1 85 ? -21.680 0.763 20.831 1.00 93.25 85 ARG A CA 1
ATOM 661 C C . ARG A 1 85 ? -22.753 -0.081 20.146 1.00 93.25 85 ARG A C 1
ATOM 663 O O . ARG A 1 85 ? -22.466 -0.750 19.151 1.00 93.25 85 ARG A O 1
ATOM 670 N N . ALA A 1 86 ? -23.982 -0.030 20.659 1.00 93.44 86 ALA A N 1
ATOM 671 C CA . ALA A 1 86 ? -25.131 -0.758 20.128 1.00 93.44 86 ALA A CA 1
ATOM 672 C C . ALA A 1 86 ? -25.746 -0.125 18.865 1.00 93.44 86 ALA A C 1
ATOM 674 O O . ALA A 1 86 ? -26.707 -0.684 18.327 1.00 93.44 86 ALA A O 1
ATOM 675 N N . GLY A 1 87 ? -25.225 1.014 18.391 1.00 94.25 87 GLY A N 1
ATOM 676 C CA . GLY A 1 87 ? -25.757 1.732 17.232 1.00 94.25 87 GLY A CA 1
ATOM 677 C C . GLY A 1 87 ? -27.152 2.321 17.461 1.00 94.25 87 GLY A C 1
ATOM 678 O O . GLY A 1 87 ? -27.879 2.556 16.503 1.00 94.25 87 GLY A O 1
ATOM 679 N N . LYS A 1 88 ? -27.553 2.526 18.722 1.00 95.31 88 LYS A N 1
ATOM 680 C CA . LYS A 1 88 ? -28.810 3.199 19.096 1.00 95.31 88 LYS A CA 1
ATOM 681 C C . LYS A 1 88 ? -28.664 4.721 19.107 1.00 95.31 88 LYS A C 1
ATOM 683 O O . LYS A 1 88 ? -29.656 5.427 18.970 1.00 95.31 88 LYS A O 1
ATOM 688 N N . GLN A 1 89 ? -27.436 5.206 19.277 1.00 94.44 89 GLN A N 1
ATOM 689 C CA . GLN A 1 89 ? -27.068 6.617 19.298 1.00 94.44 89 GLN A CA 1
ATOM 690 C C . GLN A 1 89 ? -25.961 6.865 18.273 1.00 94.44 89 GLN A C 1
ATOM 692 O O . GLN A 1 89 ? -25.059 6.039 18.120 1.00 94.44 89 GLN A O 1
ATOM 697 N N . ALA A 1 90 ? -26.054 7.981 17.547 1.00 94.81 90 ALA A N 1
ATOM 698 C CA . ALA A 1 90 ? -25.010 8.396 16.618 1.00 94.81 90 ALA A CA 1
ATOM 699 C C . ALA A 1 90 ? -23.738 8.791 17.379 1.00 94.81 90 ALA A C 1
ATOM 701 O O . ALA A 1 90 ? -23.789 9.228 18.531 1.00 94.81 90 ALA A O 1
ATOM 702 N N . ARG A 1 91 ? -22.588 8.623 16.726 1.00 93.31 91 ARG A N 1
ATOM 703 C CA . ARG A 1 91 ? -21.286 8.930 17.320 1.00 93.31 91 ARG A CA 1
ATOM 704 C C . ARG A 1 91 ? -21.111 10.447 17.418 1.00 93.31 91 ARG A C 1
ATOM 706 O O . ARG A 1 91 ? -21.358 11.127 16.423 1.00 93.31 91 ARG A O 1
ATOM 713 N N . PRO A 1 92 ? -20.682 10.987 18.568 1.00 94.38 92 PRO A N 1
ATOM 714 C CA . PRO A 1 92 ? -20.288 12.386 18.668 1.00 94.38 92 PRO A CA 1
ATOM 715 C C . PRO A 1 92 ? -19.163 12.747 17.686 1.00 94.38 92 PRO A C 1
ATOM 717 O O . PRO A 1 92 ? -18.350 11.895 17.320 1.00 94.38 92 PRO A O 1
ATOM 720 N N . VAL A 1 93 ? -19.082 14.019 17.291 1.00 91.56 93 VAL A N 1
ATOM 721 C CA . VAL A 1 93 ? -17.941 14.543 16.520 1.00 91.56 93 VAL A CA 1
ATOM 722 C C . VAL A 1 93 ? -16.638 14.260 17.269 1.00 91.56 93 VAL A C 1
ATOM 724 O O . VAL A 1 93 ? -16.502 14.613 18.441 1.00 91.56 93 VAL A O 1
ATOM 727 N N . GLY A 1 94 ? -15.668 13.648 16.587 1.00 89.38 94 GLY A N 1
ATOM 728 C CA . GLY A 1 94 ? -14.361 13.338 17.175 1.00 89.38 94 GLY A CA 1
ATOM 729 C C . GLY A 1 94 ? -14.368 12.189 18.190 1.00 89.38 94 GLY A C 1
ATOM 730 O O . GLY A 1 94 ? -13.413 12.064 18.955 1.00 89.38 94 GLY A O 1
ATOM 731 N N . TYR A 1 95 ? -15.411 11.353 18.206 1.00 91.69 95 TYR A N 1
ATOM 732 C CA . TYR A 1 95 ? -15.476 10.180 19.077 1.00 91.69 95 TYR A CA 1
ATOM 733 C C . TYR A 1 95 ? -14.331 9.196 18.783 1.00 91.69 95 TYR A C 1
ATOM 735 O O . TYR A 1 95 ? -14.196 8.687 17.669 1.00 91.69 95 TYR A O 1
ATOM 743 N N . ASN A 1 96 ? -13.502 8.942 19.793 1.00 90.44 96 ASN A N 1
ATOM 744 C CA . ASN A 1 96 ? -12.380 8.007 19.778 1.00 90.44 96 ASN A CA 1
ATOM 745 C C . ASN A 1 96 ? -12.215 7.389 21.180 1.00 90.44 96 ASN A C 1
ATOM 747 O O . ASN A 1 96 ? -12.994 7.696 22.083 1.00 90.44 96 ASN A O 1
ATOM 751 N N . ALA A 1 97 ? -11.213 6.528 21.366 1.00 91.69 97 ALA A N 1
ATOM 752 C CA . ALA A 1 97 ? -10.945 5.883 22.652 1.00 91.69 97 ALA A CA 1
ATOM 753 C C . ALA A 1 97 ? -10.798 6.885 23.815 1.00 91.69 97 ALA A C 1
ATOM 755 O O . ALA A 1 97 ? -11.318 6.661 24.900 1.00 91.69 97 ALA A O 1
ATOM 756 N N . ASP A 1 98 ? -10.190 8.045 23.577 1.00 92.62 98 ASP A N 1
ATOM 757 C CA . ASP A 1 98 ? -9.931 9.039 24.617 1.00 92.62 98 ASP A CA 1
ATOM 758 C C . ASP A 1 98 ? -11.135 9.945 24.920 1.00 92.62 98 ASP A C 1
ATOM 760 O O . ASP A 1 98 ? -11.042 10.808 25.795 1.00 92.62 98 ASP A O 1
ATOM 764 N N . PHE A 1 99 ? -12.269 9.787 24.227 1.00 93.50 99 PHE A N 1
ATOM 765 C CA . PHE A 1 99 ? -13.403 10.715 24.315 1.00 93.50 99 PHE A CA 1
ATOM 766 C C . PHE A 1 99 ? -13.905 10.912 25.754 1.00 93.50 99 PHE A C 1
ATOM 768 O O . PHE A 1 99 ? -14.166 12.041 26.170 1.00 93.50 99 PHE A O 1
ATOM 775 N N . TRP A 1 100 ? -13.981 9.836 26.542 1.00 94.31 100 TRP A N 1
ATOM 776 C CA . TRP A 1 100 ? -14.437 9.883 27.935 1.00 94.31 100 TRP A CA 1
ATOM 777 C C . TRP A 1 100 ? -13.313 10.022 28.968 1.00 94.31 100 TRP A C 1
ATOM 779 O O . TRP A 1 100 ? -13.589 10.060 30.169 1.00 94.31 100 TRP A O 1
ATOM 789 N N . SER A 1 101 ? -12.057 10.174 28.528 1.00 90.88 101 SER A N 1
ATOM 790 C CA . SER A 1 101 ? -10.916 10.419 29.426 1.00 90.88 101 SER A CA 1
ATOM 791 C C . SER A 1 101 ? -11.089 11.698 30.254 1.00 90.88 101 SER A C 1
ATOM 793 O O . SER A 1 101 ? -10.601 11.797 31.381 1.00 90.88 101 SER A O 1
ATOM 795 N N . THR A 1 102 ? -11.826 12.672 29.710 1.00 89.25 102 THR A N 1
ATOM 796 C CA . THR A 1 102 ? -12.201 13.913 30.387 1.00 89.25 102 THR A CA 1
ATOM 797 C C . THR A 1 102 ? -13.712 13.959 30.560 1.00 89.25 102 THR A C 1
ATOM 799 O O . THR A 1 102 ? -14.453 14.119 29.596 1.00 89.25 102 THR A O 1
ATOM 802 N N . VAL A 1 103 ? -14.179 13.853 31.805 1.00 90.12 103 VAL A N 1
ATOM 803 C CA . VAL A 1 103 ? -15.614 13.896 32.118 1.00 90.12 103 VAL A CA 1
ATOM 804 C C . VAL A 1 103 ? -16.151 15.313 31.880 1.00 90.12 103 VAL A C 1
ATOM 806 O O . VAL A 1 103 ? -15.743 16.231 32.599 1.00 90.12 103 VAL A O 1
ATOM 809 N N . PRO A 1 104 ? -17.067 15.523 30.916 1.00 89.31 104 PRO A N 1
ATOM 810 C CA . PRO A 1 104 ? -17.601 16.848 30.633 1.00 89.31 104 PRO A CA 1
ATOM 811 C C . PRO A 1 104 ? -18.508 17.332 31.771 1.00 89.31 104 PRO A C 1
ATOM 813 O O . PRO A 1 104 ? -19.184 16.545 32.436 1.00 89.31 104 PRO A O 1
ATOM 816 N N . GLU A 1 105 ? -18.567 18.650 31.970 1.00 88.06 105 GLU A N 1
ATOM 817 C CA . GLU A 1 105 ? -19.491 19.260 32.937 1.00 88.06 105 GLU A CA 1
ATOM 818 C C . GLU A 1 105 ? -20.956 19.068 32.511 1.00 88.06 105 GLU A C 1
ATOM 820 O O . GLU A 1 105 ? -21.824 18.810 33.343 1.00 88.06 105 GLU A O 1
ATOM 825 N N . ASN A 1 106 ? -21.219 19.123 31.200 1.00 91.25 106 ASN A N 1
ATOM 826 C CA . ASN A 1 106 ? -22.523 18.847 30.605 1.00 91.25 106 ASN A CA 1
ATOM 827 C C . ASN A 1 106 ? -22.422 17.681 29.610 1.00 91.25 106 ASN A C 1
ATOM 829 O O . ASN A 1 106 ? -22.037 17.869 28.455 1.00 91.25 106 ASN A O 1
ATOM 833 N N . VAL A 1 107 ? -22.797 16.484 30.070 1.00 92.06 107 VAL A N 1
ATOM 834 C CA . VAL A 1 107 ? -22.753 15.233 29.290 1.00 92.06 107 VAL A CA 1
ATOM 835 C C . VAL A 1 107 ? -23.611 15.331 28.029 1.00 92.06 107 VAL A C 1
ATOM 837 O O . VAL A 1 107 ? -23.129 15.071 26.930 1.00 92.06 107 VAL A O 1
ATOM 840 N N . LYS A 1 108 ? -24.852 15.814 28.158 1.00 90.94 108 LYS A N 1
ATOM 841 C CA . LYS A 1 108 ? -25.793 15.932 27.032 1.00 90.94 108 LYS A CA 1
ATOM 842 C C . LYS A 1 108 ? -25.277 16.857 25.938 1.00 90.94 108 LYS A C 1
ATOM 844 O O . LYS A 1 108 ? -25.436 16.553 24.763 1.00 90.94 108 LYS A O 1
ATOM 849 N N . ALA A 1 109 ? -24.646 17.971 26.310 1.00 90.88 109 ALA A N 1
ATOM 850 C CA . ALA A 1 109 ? -24.039 18.876 25.340 1.00 90.88 109 ALA A CA 1
ATOM 851 C C . ALA A 1 109 ? -22.841 18.232 24.619 1.00 90.88 109 ALA A C 1
ATOM 853 O O . ALA A 1 109 ? -22.677 18.455 23.422 1.00 90.88 109 ALA A O 1
ATOM 854 N N . ALA A 1 110 ? -22.044 17.415 25.318 1.00 89.88 110 ALA A N 1
ATOM 855 C CA . ALA A 1 110 ? -20.883 16.737 24.740 1.00 89.88 110 ALA A CA 1
ATOM 856 C C . ALA A 1 110 ? -21.267 15.702 23.668 1.00 89.88 110 ALA A C 1
ATOM 858 O O . ALA A 1 110 ? -20.547 15.554 22.684 1.00 89.88 110 ALA A O 1
ATOM 859 N N . VAL A 1 111 ? -22.413 15.028 23.822 1.00 92.12 111 VAL A N 1
ATOM 860 C CA . VAL A 1 111 ? -22.889 14.007 22.867 1.00 92.12 111 VAL A CA 1
ATOM 861 C C . VAL A 1 111 ? -23.930 14.516 21.864 1.00 92.12 111 VAL A C 1
ATOM 863 O O . VAL A 1 111 ? -24.329 13.775 20.971 1.00 92.12 111 VAL A O 1
ATOM 866 N N . ALA A 1 112 ? -24.378 15.771 21.980 1.00 90.94 112 ALA A N 1
ATOM 867 C CA . ALA A 1 112 ? -25.422 16.328 21.116 1.00 90.94 112 ALA A CA 1
ATOM 868 C C . ALA A 1 112 ? -24.970 16.523 19.661 1.00 90.94 112 ALA A C 1
ATOM 870 O O . ALA A 1 112 ? -25.772 16.376 18.739 1.00 90.94 112 ALA A O 1
ATOM 871 N N . ASN A 1 113 ? -23.702 16.885 19.451 1.00 91.25 113 ASN A N 1
ATOM 872 C CA . ASN A 1 113 ? -23.154 17.107 18.117 1.00 91.25 113 ASN A CA 1
ATOM 873 C C . ASN A 1 113 ? -22.596 15.795 17.559 1.00 91.25 113 ASN A C 1
ATOM 875 O O . ASN A 1 113 ? -21.575 15.313 18.046 1.00 91.25 113 ASN A O 1
ATOM 879 N N . THR A 1 114 ? -23.268 15.222 16.560 1.00 91.44 114 THR A N 1
ATOM 880 C CA . THR A 1 114 ? -23.002 13.865 16.058 1.00 91.44 114 THR A CA 1
ATOM 881 C C . THR A 1 114 ? -22.565 13.856 14.595 1.00 91.44 114 THR A C 1
ATOM 883 O O . THR A 1 114 ? -22.907 14.753 13.825 1.00 91.44 114 THR A O 1
ATOM 886 N N . GLU A 1 115 ? -21.802 12.830 14.212 1.00 83.69 115 GLU A N 1
ATOM 887 C CA . GLU A 1 115 ? -21.347 12.588 12.843 1.00 83.69 115 GLU A CA 1
ATOM 888 C C . GLU A 1 115 ? -21.925 11.286 12.295 1.00 83.69 115 GLU A C 1
ATOM 890 O O . GLU A 1 115 ? -21.741 10.206 12.860 1.00 83.69 115 GLU A O 1
ATOM 895 N N . GLY A 1 116 ? -22.570 11.392 11.132 1.00 86.38 116 GLY A N 1
ATOM 896 C CA . GLY A 1 116 ? -23.099 10.245 10.405 1.00 86.38 116 GLY A CA 1
ATOM 897 C C . GLY A 1 116 ? -24.304 9.579 11.072 1.00 86.38 116 GLY A C 1
ATOM 898 O O . GLY A 1 116 ? -24.928 10.110 11.988 1.00 86.38 116 GLY A O 1
ATOM 899 N N . GLU A 1 117 ? -24.652 8.404 10.556 1.00 90.75 117 GLU A N 1
ATOM 900 C CA . GLU A 1 117 ? -25.791 7.619 11.034 1.00 90.75 117 GLU A CA 1
ATOM 901 C C . GLU A 1 117 ? -25.409 6.734 12.234 1.00 90.75 117 GLU A C 1
ATOM 903 O O . GLU A 1 117 ? -24.265 6.267 12.311 1.00 90.75 117 GLU A O 1
ATOM 908 N N . PRO A 1 118 ? -26.357 6.423 13.141 1.00 93.81 118 PRO A N 1
ATOM 909 C CA . PRO A 1 118 ? -26.151 5.432 14.192 1.00 93.81 118 PRO A CA 1
ATOM 910 C C . PRO A 1 118 ? -25.727 4.078 13.608 1.00 93.81 118 PRO A C 1
ATOM 912 O O . PRO A 1 118 ? -26.447 3.461 12.821 1.00 93.81 118 PRO A O 1
ATOM 915 N N . ILE A 1 119 ? -24.541 3.605 13.993 1.00 93.94 119 ILE A N 1
ATOM 916 C CA . ILE A 1 119 ? -23.973 2.340 13.523 1.00 93.94 119 ILE A CA 1
ATOM 917 C C . ILE A 1 119 ? -23.273 1.612 14.666 1.00 93.94 119 ILE A C 1
ATOM 919 O O . ILE A 1 119 ? -22.574 2.225 15.474 1.00 93.94 119 ILE A O 1
ATOM 923 N N . LYS A 1 120 ? -23.456 0.290 14.733 1.00 94.31 120 LYS A N 1
ATOM 924 C CA . LYS A 1 120 ? -22.787 -0.546 15.732 1.00 94.31 120 LYS A CA 1
ATOM 925 C C . LYS A 1 120 ? -21.281 -0.527 15.507 1.00 94.31 120 LYS A C 1
ATOM 927 O O . LYS A 1 120 ? -20.820 -0.607 14.368 1.00 94.31 120 LYS A O 1
ATOM 932 N N . LEU A 1 121 ? -20.509 -0.514 16.592 1.00 92.94 121 LEU A N 1
ATOM 933 C CA . LEU A 1 121 ? -19.047 -0.605 16.509 1.00 92.94 121 LEU A CA 1
ATOM 934 C C . LEU A 1 121 ? -18.602 -1.888 15.779 1.00 92.94 121 LEU A C 1
ATOM 936 O O . LEU A 1 121 ? -17.726 -1.848 14.921 1.00 92.94 121 LEU A O 1
ATOM 940 N N . THR A 1 122 ? -19.281 -3.009 16.026 1.00 92.81 122 THR A N 1
ATOM 941 C CA . THR A 1 122 ? -19.027 -4.279 15.328 1.00 92.81 122 THR A CA 1
ATOM 942 C C . THR A 1 122 ? -19.370 -4.229 13.835 1.00 92.81 122 THR A C 1
ATOM 944 O O . THR A 1 122 ? -18.694 -4.872 13.034 1.00 92.81 122 THR A O 1
ATOM 947 N N . ASP A 1 123 ? -20.364 -3.435 13.425 1.00 94.62 123 ASP A N 1
ATOM 948 C CA . ASP A 1 123 ? -20.688 -3.236 12.007 1.00 94.62 123 ASP A CA 1
ATOM 949 C C . ASP A 1 123 ? -19.631 -2.366 11.311 1.00 94.62 123 ASP A C 1
ATOM 951 O O . ASP A 1 123 ? -19.302 -2.609 10.150 1.00 94.62 123 ASP A O 1
ATOM 955 N N . LEU A 1 124 ? -19.062 -1.376 12.012 1.00 93.81 124 LEU A N 1
ATOM 956 C CA . LEU A 1 124 ? -17.918 -0.605 11.514 1.00 93.81 124 LEU A CA 1
ATOM 957 C C . LEU A 1 124 ? -16.682 -1.483 11.340 1.00 93.81 124 LEU A C 1
ATOM 959 O O . LEU A 1 124 ? -16.051 -1.428 10.289 1.00 93.81 124 LEU A O 1
ATOM 963 N N . MET A 1 125 ? -16.387 -2.343 12.314 1.00 95.38 125 MET A N 1
ATOM 964 C CA . MET A 1 125 ? -15.311 -3.329 12.203 1.00 95.38 125 MET A CA 1
ATOM 965 C C . MET A 1 125 ? -15.549 -4.274 11.018 1.00 95.38 125 MET A C 1
ATOM 967 O O . MET A 1 125 ? -14.672 -4.455 10.175 1.00 95.38 125 MET A O 1
ATOM 971 N N . ARG A 1 126 ? -16.769 -4.791 10.837 1.00 95.12 126 ARG A N 1
ATOM 972 C CA . ARG A 1 126 ? -17.087 -5.622 9.666 1.00 95.12 126 ARG A CA 1
ATOM 973 C C . ARG A 1 126 ? -16.886 -4.865 8.345 1.00 95.12 126 ARG A C 1
ATOM 975 O O . ARG A 1 126 ? -16.322 -5.424 7.407 1.00 95.12 126 ARG A O 1
ATOM 982 N N . LYS A 1 127 ? -17.282 -3.588 8.270 1.00 94.38 127 LYS A N 1
ATOM 983 C CA . LYS A 1 127 ? -17.033 -2.724 7.097 1.00 94.38 127 LYS A CA 1
ATOM 984 C C . LYS A 1 127 ? -15.544 -2.452 6.860 1.00 94.38 127 LYS A C 1
ATOM 986 O O . LYS A 1 127 ? -15.138 -2.355 5.707 1.00 94.38 127 LYS A O 1
ATOM 991 N N . GLN A 1 128 ? -14.749 -2.363 7.925 1.00 94.69 128 GLN A N 1
ATOM 992 C CA . GLN A 1 128 ? -13.300 -2.156 7.869 1.00 94.69 128 GLN A CA 1
ATOM 993 C C . GLN A 1 128 ? -12.530 -3.416 7.420 1.00 94.69 128 GLN A C 1
ATOM 995 O O . GLN A 1 128 ? -11.336 -3.344 7.125 1.00 94.69 128 GLN A O 1
ATOM 1000 N N . GLY A 1 129 ? -13.210 -4.563 7.313 1.00 95.25 129 GLY A N 1
ATOM 1001 C CA . GLY A 1 129 ? -12.637 -5.813 6.813 1.00 95.25 129 GLY A CA 1
ATOM 1002 C C . GLY A 1 129 ? -12.054 -6.705 7.906 1.00 95.25 129 GLY A C 1
ATOM 1003 O O . GLY A 1 129 ? -11.093 -7.431 7.648 1.00 95.25 129 GLY A O 1
ATOM 1004 N N . PHE A 1 130 ? -12.594 -6.637 9.123 1.00 96.88 130 PHE A N 1
ATOM 1005 C CA . PHE A 1 130 ? -12.302 -7.612 10.172 1.00 96.88 130 PHE A CA 1
ATOM 1006 C C . PHE A 1 130 ? -12.810 -9.003 9.763 1.00 96.88 130 PHE A C 1
ATOM 1008 O O . PHE A 1 130 ? -13.879 -9.142 9.165 1.00 96.88 130 PHE A O 1
ATOM 1015 N N . THR A 1 131 ? -11.995 -10.014 10.038 1.00 97.06 131 THR A N 1
ATOM 1016 C CA . THR A 1 131 ? -12.218 -11.422 9.689 1.00 97.06 131 THR A CA 1
ATOM 1017 C C . THR A 1 131 ? -13.225 -12.076 10.627 1.00 97.06 131 THR A C 1
ATOM 1019 O O . THR A 1 131 ? -13.440 -11.598 11.737 1.00 97.06 131 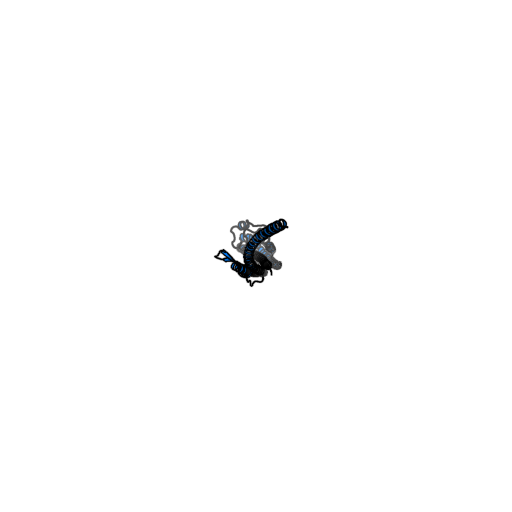THR A O 1
ATOM 1022 N N . ASP A 1 132 ? -13.836 -13.184 10.207 1.00 96.88 132 ASP A N 1
ATOM 1023 C CA . ASP A 1 132 ? -14.821 -13.872 11.048 1.00 96.88 132 ASP A CA 1
ATOM 1024 C C . ASP A 1 132 ? -14.197 -14.396 12.358 1.00 96.88 132 ASP A C 1
ATOM 1026 O O . ASP A 1 132 ? -14.800 -14.215 13.410 1.00 96.88 132 ASP A O 1
ATOM 1030 N N . ASP A 1 133 ? -12.952 -14.890 12.333 1.00 96.94 133 ASP A N 1
ATOM 1031 C CA . ASP A 1 133 ? -12.221 -15.317 13.542 1.00 96.94 133 ASP A CA 1
ATOM 1032 C C . ASP A 1 133 ? -12.019 -14.162 14.545 1.00 96.94 133 ASP A C 1
ATOM 1034 O O . ASP A 1 133 ? -12.191 -14.327 15.755 1.00 96.94 133 ASP A O 1
ATOM 1038 N N . GLU A 1 134 ? -11.671 -12.968 14.049 1.00 97.56 134 GLU A N 1
ATOM 1039 C CA . GLU A 1 134 ? -11.571 -11.761 14.878 1.00 97.56 134 GLU A CA 1
ATOM 1040 C C . GLU A 1 134 ? -12.949 -11.390 15.448 1.00 97.56 134 GLU A C 1
ATOM 1042 O O . GLU A 1 134 ? -13.077 -11.132 16.644 1.00 97.56 134 GLU A O 1
ATOM 1047 N N . MET A 1 135 ? -13.994 -11.404 14.614 1.00 96.94 135 MET A N 1
ATOM 1048 C CA . MET A 1 135 ? -15.360 -11.058 15.016 1.00 96.94 135 MET A CA 1
ATOM 1049 C C . MET A 1 135 ? -15.954 -12.045 16.035 1.00 96.94 135 MET A C 1
ATOM 1051 O O . MET A 1 135 ? -16.718 -11.622 16.903 1.00 96.94 135 MET A O 1
ATOM 1055 N N . ASP A 1 136 ? -15.591 -13.325 15.980 1.00 97.31 136 ASP A N 1
ATOM 1056 C CA . ASP A 1 136 ? -16.037 -14.347 16.931 1.00 97.31 136 ASP A CA 1
ATOM 1057 C C . ASP A 1 136 ? -15.465 -14.110 18.334 1.00 97.31 136 ASP A C 1
ATOM 1059 O O . ASP A 1 136 ? -16.162 -14.283 19.338 1.00 97.31 136 ASP A O 1
ATOM 1063 N N . LEU A 1 137 ? -14.209 -13.665 18.435 1.00 97.75 137 LEU A N 1
ATOM 1064 C CA . LEU A 1 137 ? -13.616 -13.251 19.711 1.00 97.75 137 LEU A CA 1
ATOM 1065 C C . LEU A 1 137 ? -14.290 -11.989 20.256 1.00 97.75 137 LEU A C 1
ATOM 1067 O O . LEU A 1 137 ? -14.567 -11.903 21.455 1.00 97.75 137 LEU A O 1
ATOM 1071 N N . LEU A 1 138 ? -14.635 -11.040 19.381 1.00 95.06 138 LEU A N 1
ATOM 1072 C CA . LEU A 1 138 ? -15.407 -9.863 19.778 1.00 95.06 138 LEU A CA 1
ATOM 1073 C C . LEU A 1 138 ? -16.798 -10.230 20.294 1.00 95.06 138 LEU A C 1
ATOM 1075 O O . LEU A 1 138 ? -17.259 -9.652 21.281 1.00 95.06 138 LEU A O 1
ATOM 1079 N N . GLN A 1 139 ? -17.458 -11.204 19.667 1.00 94.00 139 GLN A N 1
ATOM 1080 C CA . GLN A 1 139 ? -18.749 -11.696 20.132 1.00 94.00 139 GLN A CA 1
ATOM 1081 C C . GLN A 1 139 ? -18.623 -12.359 21.509 1.00 94.00 139 GLN A C 1
ATOM 1083 O O . GLN A 1 139 ? -19.408 -12.051 22.402 1.00 94.00 139 GLN A O 1
ATOM 1088 N N . GLN A 1 140 ? -17.592 -13.179 21.728 1.00 96.12 140 GLN A N 1
ATOM 1089 C CA . GLN A 1 140 ? -17.314 -13.770 23.042 1.00 96.12 140 GLN A CA 1
ATOM 1090 C C . GLN A 1 140 ? -17.082 -12.701 24.120 1.00 96.12 140 GLN A C 1
ATOM 1092 O O . GLN A 1 140 ? -17.656 -12.784 25.208 1.00 96.12 140 GLN A O 1
ATOM 1097 N N . ALA A 1 141 ? -16.286 -11.670 23.819 1.00 95.19 141 ALA A N 1
ATOM 1098 C CA . ALA A 1 141 ? -16.074 -10.538 24.721 1.00 95.19 141 ALA A CA 1
ATOM 1099 C C . ALA A 1 141 ? -17.390 -9.790 25.011 1.00 95.19 141 ALA A C 1
ATOM 1101 O O . ALA A 1 141 ? -17.667 -9.441 26.160 1.00 95.19 141 ALA A O 1
ATOM 1102 N N . SER A 1 142 ? -18.232 -9.591 23.992 1.00 91.31 142 SER A N 1
ATOM 1103 C CA . SER A 1 142 ? -19.547 -8.952 24.118 1.00 91.31 142 SER A CA 1
ATOM 1104 C C . SER A 1 142 ? -20.512 -9.755 24.996 1.00 91.31 142 SER A C 1
ATOM 1106 O O . SER A 1 142 ? -21.213 -9.178 25.829 1.00 91.31 142 SER A O 1
ATOM 1108 N N . ASP A 1 143 ? -20.542 -11.080 24.858 1.00 93.38 143 ASP A N 1
ATOM 1109 C CA . ASP A 1 143 ? -21.402 -11.953 25.663 1.00 93.38 143 ASP A CA 1
ATOM 1110 C C . ASP A 1 143 ? -20.975 -11.947 27.138 1.00 93.38 143 ASP A C 1
ATOM 1112 O O . ASP A 1 143 ? -21.813 -11.909 28.044 1.00 93.38 143 ASP A O 1
ATOM 1116 N N . LEU A 1 144 ? -19.664 -11.933 27.399 1.00 95.19 144 LEU A N 1
ATOM 1117 C CA . LEU A 1 144 ? -19.111 -11.790 28.748 1.00 95.19 144 LEU A CA 1
ATOM 1118 C C . LEU A 1 144 ? -19.398 -10.401 29.335 1.00 95.19 144 LEU A C 1
ATOM 1120 O O . LEU A 1 144 ? -19.775 -10.298 30.502 1.00 95.19 144 LEU A O 1
ATOM 1124 N N . SER A 1 145 ? -19.286 -9.344 28.527 1.00 93.62 145 SER A N 1
ATOM 1125 C CA . SER A 1 145 ? -19.618 -7.974 28.929 1.00 93.62 145 SER A CA 1
ATOM 1126 C C . SER A 1 145 ? -21.105 -7.811 29.236 1.00 93.62 145 SER A C 1
ATOM 1128 O O . SER A 1 145 ? -21.444 -7.136 30.202 1.00 93.62 145 SER A O 1
ATOM 1130 N N . THR A 1 146 ? -21.987 -8.480 28.490 1.00 91.75 146 THR A N 1
ATOM 1131 C CA . THR A 1 146 ? -23.434 -8.480 28.758 1.00 91.75 146 THR A CA 1
ATOM 1132 C C . THR A 1 146 ? -23.737 -9.102 30.122 1.00 91.75 146 THR A C 1
ATOM 1134 O O . THR A 1 146 ? -24.512 -8.542 30.891 1.00 91.75 146 THR A O 1
ATOM 1137 N N . LYS A 1 147 ? -23.059 -10.202 30.475 1.00 93.19 147 LYS A N 1
ATOM 1138 C CA . LYS A 1 147 ? -23.175 -10.822 31.807 1.00 93.19 147 LYS A CA 1
ATOM 1139 C C . LYS A 1 147 ? -22.649 -9.921 32.926 1.00 93.19 147 LYS A C 1
ATOM 1141 O O . LYS A 1 147 ? -23.232 -9.892 34.003 1.00 93.19 147 LYS A O 1
ATOM 1146 N N . LEU A 1 148 ? -21.555 -9.190 32.696 1.00 94.94 148 LEU A N 1
ATOM 1147 C CA . LEU A 1 148 ? -21.048 -8.214 33.668 1.00 94.94 148 LEU A CA 1
ATOM 1148 C C . LEU A 1 148 ? -22.040 -7.055 33.861 1.00 94.94 148 LEU A C 1
ATOM 1150 O O . LEU A 1 148 ? -22.293 -6.649 34.994 1.00 94.94 148 LEU A O 1
ATOM 1154 N N . ALA A 1 149 ? -22.652 -6.583 32.771 1.00 93.69 149 ALA A N 1
ATOM 1155 C CA . ALA A 1 149 ? -23.639 -5.506 32.788 1.00 93.69 149 ALA A CA 1
ATOM 1156 C C . ALA A 1 149 ? -24.901 -5.856 33.600 1.00 93.69 149 ALA A C 1
ATOM 1158 O O . ALA A 1 149 ? -25.545 -4.959 34.145 1.00 93.69 149 ALA A O 1
ATOM 1159 N N . GLU A 1 150 ? -25.247 -7.140 33.748 1.00 93.75 150 GLU A N 1
ATOM 1160 C CA . GLU A 1 150 ? -26.308 -7.573 34.669 1.00 93.75 150 GLU A CA 1
ATOM 1161 C C . GLU A 1 150 ? -25.958 -7.219 36.124 1.00 93.75 150 GLU A C 1
ATOM 1163 O O . GLU A 1 150 ? -26.780 -6.636 36.829 1.00 93.75 150 GLU A O 1
ATOM 1168 N N . THR A 1 151 ? -24.724 -7.493 36.567 1.00 94.50 151 THR A N 1
ATOM 1169 C CA . THR A 1 151 ? -24.242 -7.111 37.909 1.00 94.50 151 THR A CA 1
ATOM 1170 C C . THR A 1 151 ? -24.230 -5.593 38.088 1.00 94.50 151 THR A C 1
ATOM 1172 O O . THR A 1 151 ? -24.654 -5.090 39.129 1.00 94.50 151 THR A O 1
ATOM 1175 N N . GLU A 1 152 ? -23.795 -4.857 37.064 1.00 96.38 152 GLU A N 1
ATOM 1176 C CA . GLU A 1 152 ? -23.779 -3.388 37.072 1.00 96.38 152 GLU A CA 1
ATOM 1177 C C . GLU A 1 152 ? -25.199 -2.815 37.171 1.00 96.38 152 GLU A C 1
ATOM 1179 O O . GLU A 1 152 ? -25.447 -1.899 37.951 1.00 96.38 152 GLU A O 1
ATOM 1184 N N . THR A 1 153 ? -26.159 -3.419 36.469 1.00 95.94 153 THR A N 1
ATOM 1185 C CA . THR A 1 153 ? -27.576 -3.039 36.531 1.00 95.94 153 THR A CA 1
ATOM 1186 C C . THR A 1 153 ? -28.160 -3.276 37.923 1.00 95.94 153 THR A C 1
ATOM 1188 O O . THR A 1 153 ? -28.833 -2.395 38.455 1.00 95.94 153 THR A O 1
ATOM 1191 N N . ILE A 1 154 ? -27.858 -4.416 38.557 1.00 96.00 154 ILE A N 1
ATOM 1192 C CA . ILE A 1 154 ? -28.274 -4.691 39.943 1.00 96.00 154 ILE A CA 1
ATOM 1193 C C . ILE A 1 154 ? -27.701 -3.622 40.889 1.00 96.00 154 ILE A C 1
ATOM 1195 O O . ILE A 1 154 ? -28.410 -3.114 41.760 1.00 96.00 154 ILE A O 1
ATOM 1199 N N . ALA A 1 155 ? -26.431 -3.246 40.710 1.00 96.94 155 ALA A N 1
ATOM 1200 C CA . ALA A 1 155 ? -25.801 -2.199 41.510 1.00 96.94 155 ALA A CA 1
ATOM 1201 C C . ALA A 1 155 ? -26.458 -0.828 41.276 1.00 96.94 155 ALA A C 1
ATOM 1203 O O . ALA A 1 155 ? -26.672 -0.079 42.227 1.00 96.94 155 ALA A O 1
ATOM 1204 N N . PHE A 1 156 ? -26.844 -0.507 40.039 1.00 97.44 156 PHE A N 1
ATOM 1205 C CA . PHE A 1 156 ? -27.564 0.730 39.727 1.00 97.44 156 PHE A CA 1
ATOM 1206 C C . PHE A 1 156 ? -28.954 0.757 40.361 1.00 97.44 156 PHE A C 1
ATOM 1208 O O . PHE A 1 156 ? -29.342 1.779 40.926 1.00 97.44 156 PHE A O 1
ATOM 1215 N N . ASN A 1 157 ? -29.676 -0.365 40.324 1.00 96.44 157 ASN A N 1
ATOM 1216 C CA . ASN A 1 157 ? -30.972 -0.511 40.983 1.00 96.44 157 ASN A CA 1
ATOM 1217 C C . ASN A 1 157 ? -30.850 -0.308 42.499 1.00 96.44 157 ASN A C 1
ATOM 1219 O O . ASN A 1 157 ? -31.718 0.321 43.095 1.00 96.44 157 ASN A O 1
ATOM 1223 N N . ALA A 1 158 ? -29.763 -0.781 43.117 1.00 95.94 158 ALA A N 1
ATOM 1224 C CA . ALA A 1 158 ? -29.490 -0.570 44.538 1.00 95.94 158 ALA A CA 1
ATOM 1225 C C . ALA A 1 158 ? -29.281 0.911 44.895 1.00 95.94 158 ALA A C 1
ATOM 1227 O O . ALA A 1 158 ? -29.887 1.394 45.844 1.00 95.94 158 ALA A O 1
ATOM 1228 N N . ILE A 1 159 ? -28.490 1.655 44.115 1.00 96.88 159 ILE A N 1
ATOM 1229 C CA . ILE A 1 159 ? -28.311 3.107 44.320 1.00 96.88 159 ILE A CA 1
ATOM 1230 C C . ILE A 1 159 ? -29.608 3.884 44.076 1.00 96.88 159 ILE A C 1
ATOM 1232 O O . ILE A 1 159 ? -29.877 4.878 44.742 1.00 96.88 159 ILE A O 1
ATOM 1236 N N . ALA A 1 160 ? -30.426 3.432 43.127 1.00 94.25 160 ALA A N 1
ATOM 1237 C CA . ALA A 1 160 ? -31.704 4.055 42.802 1.00 94.25 160 ALA A CA 1
ATOM 1238 C C . ALA A 1 160 ? -32.858 3.650 43.742 1.00 94.25 160 ALA A C 1
ATOM 1240 O O . ALA A 1 160 ? -33.987 4.090 43.514 1.00 94.25 160 ALA A O 1
ATOM 1241 N N . HIS A 1 161 ? -32.606 2.812 44.757 1.00 93.12 161 HIS A N 1
ATOM 1242 C CA . HIS A 1 161 ? -33.616 2.226 45.649 1.00 93.12 161 HIS A CA 1
ATOM 1243 C C . HIS A 1 161 ? -34.744 1.476 44.916 1.00 93.12 161 HIS A C 1
ATOM 1245 O O . HIS A 1 161 ? -35.923 1.563 45.263 1.00 93.12 161 HIS A O 1
ATOM 1251 N N . GLN A 1 162 ? -34.380 0.754 43.856 1.00 94.81 162 GLN A N 1
ATOM 1252 C CA . GLN A 1 162 ? -35.279 0.070 42.918 1.00 94.81 162 GLN A CA 1
ATOM 1253 C C . GLN A 1 162 ? -34.988 -1.435 42.809 1.00 94.81 162 GLN A C 1
ATOM 1255 O O . GLN A 1 162 ? -35.270 -2.053 41.784 1.00 94.81 162 GLN A O 1
ATOM 1260 N N . LEU A 1 163 ? -34.426 -2.047 43.855 1.00 93.31 163 LEU A N 1
ATOM 1261 C CA . LEU A 1 163 ? -34.155 -3.485 43.856 1.00 93.31 163 LEU A CA 1
ATOM 1262 C C . LEU A 1 163 ? -35.448 -4.309 43.790 1.00 93.31 163 LEU A C 1
ATOM 1264 O O . LEU A 1 163 ? -36.393 -4.116 44.556 1.00 93.31 163 LEU A O 1
ATOM 1268 N N . SER A 1 164 ? -35.456 -5.294 42.902 1.00 93.12 164 SER A N 1
ATOM 1269 C CA . SER A 1 164 ? -36.470 -6.338 42.838 1.00 93.12 164 SER A CA 1
ATOM 1270 C C . SER A 1 164 ? -36.373 -7.294 44.032 1.00 93.12 164 SER A C 1
ATOM 1272 O O . SER A 1 164 ? -35.334 -7.439 44.682 1.00 93.12 164 SER A O 1
ATOM 1274 N N . ALA A 1 165 ? -37.453 -8.035 44.291 1.00 90.50 165 ALA A N 1
ATOM 1275 C CA . ALA A 1 165 ? -37.498 -9.012 45.379 1.00 90.50 165 ALA A CA 1
ATOM 1276 C C . ALA A 1 165 ? -36.427 -10.116 45.264 1.00 90.50 165 ALA A C 1
ATOM 1278 O O . ALA A 1 165 ? -36.031 -10.687 46.279 1.00 90.50 165 ALA A O 1
ATOM 1279 N N . GLU A 1 166 ? -35.970 -10.437 44.051 1.00 91.38 166 GLU A N 1
ATOM 1280 C CA . GLU A 1 166 ? -34.900 -11.413 43.828 1.00 91.38 166 GLU A CA 1
ATOM 1281 C C . GLU A 1 166 ? -33.521 -10.825 44.147 1.00 91.38 166 GLU A C 1
ATOM 1283 O O . GLU A 1 166 ? -32.709 -11.477 44.802 1.00 91.38 166 GLU A O 1
ATOM 1288 N N . GLU A 1 167 ? -33.264 -9.578 43.751 1.00 92.38 167 GLU A N 1
ATOM 1289 C CA . GLU A 1 167 ? -31.994 -8.902 44.027 1.00 92.38 167 GLU A CA 1
ATOM 1290 C C . GLU A 1 167 ? -31.818 -8.614 45.523 1.00 92.38 167 GLU A C 1
ATOM 1292 O O . GLU A 1 167 ? -30.726 -8.810 46.053 1.00 92.38 167 GLU A O 1
ATOM 1297 N N . VAL A 1 168 ? -32.894 -8.260 46.239 1.00 90.44 168 VAL A N 1
ATOM 1298 C CA . VAL A 1 168 ? -32.866 -8.066 47.702 1.00 90.44 168 VAL A CA 1
ATOM 1299 C C . VAL A 1 168 ? -32.380 -9.325 48.433 1.00 90.44 168 VAL A C 1
ATOM 1301 O O . VAL A 1 168 ? -31.678 -9.216 49.436 1.00 90.44 168 VAL A O 1
ATOM 1304 N N . ARG A 1 169 ? -32.672 -10.531 47.919 1.00 91.25 169 ARG A N 1
ATOM 1305 C CA . ARG A 1 169 ? -32.196 -11.799 48.512 1.00 91.25 169 ARG A CA 1
ATOM 1306 C C . ARG A 1 169 ? -30.681 -11.997 48.400 1.00 91.25 169 ARG A C 1
ATOM 1308 O O . ARG A 1 169 ? -30.146 -12.856 49.092 1.00 91.25 169 ARG A O 1
ATOM 1315 N N . LYS A 1 170 ? -29.996 -11.239 47.536 1.00 90.88 170 LYS A N 1
ATOM 1316 C CA . LYS A 1 170 ? -28.533 -11.283 47.361 1.00 90.88 170 LYS A CA 1
ATOM 1317 C C . LYS A 1 170 ? -27.787 -10.392 48.371 1.00 90.88 170 LYS A C 1
ATOM 1319 O O . LYS A 1 170 ? -26.553 -10.439 48.430 1.00 90.88 170 LYS A O 1
ATOM 1324 N N . LYS A 1 171 ? -28.512 -9.58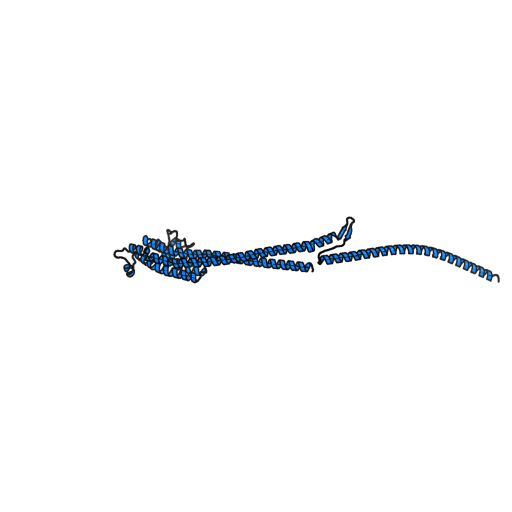4 49.156 1.00 94.06 171 LYS A N 1
ATOM 1325 C CA . LYS A 1 171 ? -27.957 -8.756 50.235 1.00 94.06 171 LYS A CA 1
ATOM 1326 C C . LYS A 1 171 ? -27.568 -9.606 51.443 1.00 94.06 171 LYS A C 1
ATOM 1328 O O . LYS A 1 171 ? -28.202 -10.617 51.742 1.00 94.06 171 LYS A O 1
ATOM 1333 N N . GLN A 1 172 ? -26.544 -9.165 52.164 1.00 91.94 172 GLN A N 1
ATOM 1334 C CA . GLN A 1 172 ? -26.228 -9.698 53.486 1.00 91.94 172 GLN A CA 1
ATOM 1335 C C . GLN A 1 172 ? -27.212 -9.143 54.537 1.00 91.94 172 GLN A C 1
ATOM 1337 O O . GLN A 1 172 ? -27.817 -8.088 54.317 1.00 91.94 172 GLN A O 1
ATOM 1342 N N . PRO A 1 173 ? -27.406 -9.833 55.679 1.00 89.81 173 PRO A N 1
ATOM 1343 C CA . PRO A 1 173 ? -28.224 -9.310 56.772 1.00 89.81 173 PRO A CA 1
ATOM 1344 C C . PRO A 1 173 ? -27.744 -7.919 57.208 1.00 89.81 173 PRO A C 1
ATOM 1346 O O . PRO A 1 173 ? -26.546 -7.715 57.369 1.00 89.81 173 PRO A O 1
ATOM 1349 N N . GLU A 1 174 ? -28.678 -6.979 57.385 1.00 89.50 174 GLU A N 1
ATOM 1350 C CA . GLU A 1 174 ? -28.417 -5.586 57.808 1.00 89.50 174 GLU A CA 1
ATOM 1351 C C . GLU A 1 174 ? -27.566 -4.735 56.836 1.00 89.50 174 GLU A C 1
ATOM 1353 O O . GLU A 1 174 ? -27.226 -3.594 57.142 1.00 89.50 174 GLU A O 1
ATOM 1358 N N . GLU A 1 175 ? -27.270 -5.234 55.632 1.00 93.88 175 GLU A N 1
ATOM 1359 C CA . GLU A 1 175 ? -26.528 -4.495 54.605 1.00 93.88 175 GLU A CA 1
ATOM 1360 C C . GLU A 1 175 ? -27.389 -3.366 54.000 1.00 93.88 175 GLU A C 1
ATOM 1362 O O . GLU A 1 175 ? -28.524 -3.597 53.557 1.00 93.88 175 GLU A O 1
ATOM 1367 N N . SER A 1 176 ? -26.864 -2.133 53.946 1.00 94.50 176 SER A N 1
ATOM 1368 C CA . SER A 1 176 ? -27.519 -1.038 53.211 1.00 94.50 176 SER A CA 1
ATOM 1369 C C . SER A 1 176 ? -27.493 -1.310 51.700 1.00 94.50 176 SER A C 1
ATOM 1371 O O . SER A 1 176 ? -26.720 -2.139 51.220 1.00 94.50 176 SER A O 1
ATOM 1373 N N . GLU A 1 177 ? -28.357 -0.661 50.921 1.00 94.12 177 GLU A N 1
ATOM 1374 C CA . GLU A 1 177 ? -28.367 -0.873 49.464 1.00 94.12 177 GLU A CA 1
ATOM 1375 C C . GLU A 1 177 ? -27.095 -0.323 48.802 1.00 94.12 177 GLU A C 1
ATOM 1377 O O . GLU A 1 177 ? -26.547 -0.950 47.901 1.00 94.12 177 GLU A O 1
ATOM 1382 N N . GLU A 1 178 ? -26.537 0.764 49.327 1.00 94.06 178 GLU A N 1
ATOM 1383 C CA . GLU A 1 178 ? -25.265 1.337 48.888 1.00 94.06 178 GLU A CA 1
ATOM 1384 C C . GLU A 1 178 ? -24.082 0.433 49.249 1.00 94.06 178 GLU A C 1
ATOM 1386 O O . GLU A 1 178 ? -23.181 0.237 48.432 1.00 94.06 178 GLU A O 1
ATOM 1391 N N . ALA A 1 179 ? -24.076 -0.146 50.456 1.00 94.88 179 ALA A N 1
ATOM 1392 C CA . ALA A 1 179 ? -23.056 -1.111 50.865 1.00 94.88 179 ALA A CA 1
ATOM 1393 C C . ALA A 1 179 ? -23.105 -2.364 49.976 1.00 94.88 179 ALA A C 1
ATOM 1395 O O . ALA A 1 179 ? -22.065 -2.820 49.496 1.00 94.88 179 ALA A O 1
ATOM 1396 N N . PHE A 1 180 ? -24.315 -2.843 49.674 1.00 96.25 180 PHE A N 1
ATOM 1397 C CA . PHE A 1 180 ? -24.550 -3.941 48.743 1.00 96.25 180 PHE A CA 1
ATOM 1398 C C . PHE A 1 180 ? -24.019 -3.632 47.337 1.00 96.25 180 PHE A C 1
ATOM 1400 O O . PHE A 1 180 ? -23.243 -4.422 46.797 1.00 96.25 180 PHE A O 1
ATOM 1407 N N . ALA A 1 181 ? -24.376 -2.475 46.769 1.00 96.31 181 ALA A N 1
ATOM 1408 C CA . ALA A 1 181 ? -23.930 -2.037 45.447 1.00 96.31 181 ALA A CA 1
ATOM 1409 C C . ALA A 1 181 ? -22.398 -1.961 45.361 1.00 96.31 181 ALA A C 1
ATOM 1411 O O . ALA A 1 181 ? -21.783 -2.500 44.439 1.00 96.31 181 ALA A O 1
ATOM 1412 N N . ASN A 1 182 ? -21.766 -1.343 46.363 1.00 94.81 182 ASN A N 1
ATOM 1413 C CA . ASN A 1 182 ? -20.313 -1.232 46.427 1.00 94.81 182 ASN A CA 1
ATOM 1414 C C . ASN A 1 182 ? -19.639 -2.601 46.561 1.00 94.81 182 ASN A C 1
ATOM 1416 O O . ASN A 1 182 ? -18.609 -2.828 45.926 1.00 94.81 182 ASN A O 1
ATOM 1420 N N . ARG A 1 183 ? -20.209 -3.530 47.338 1.00 95.44 183 ARG A N 1
ATOM 1421 C CA . ARG A 1 183 ? -19.665 -4.885 47.479 1.00 95.44 183 ARG A CA 1
ATOM 1422 C C . ARG A 1 183 ? -19.683 -5.635 46.149 1.00 95.44 183 ARG A C 1
ATOM 1424 O O . ARG A 1 183 ? -18.637 -6.124 45.737 1.00 95.44 183 ARG A O 1
ATOM 1431 N N . ILE A 1 184 ? -20.825 -5.705 45.462 1.00 95.44 184 ILE A N 1
ATOM 1432 C CA . ILE A 1 184 ? -20.947 -6.500 44.224 1.00 95.44 184 ILE A CA 1
ATOM 1433 C C . ILE A 1 184 ? -20.159 -5.916 43.042 1.00 95.44 184 ILE A C 1
ATOM 1435 O O . ILE A 1 184 ? -19.807 -6.649 42.129 1.00 95.44 184 ILE A O 1
ATOM 1439 N N . MET A 1 185 ? -19.831 -4.619 43.066 1.00 95.50 185 MET A N 1
ATOM 1440 C CA . MET A 1 185 ? -18.981 -3.974 42.051 1.00 95.50 185 MET A CA 1
ATOM 1441 C C . MET A 1 185 ? -17.474 -4.151 42.295 1.00 95.50 185 MET A C 1
ATOM 1443 O O . MET A 1 185 ? -16.660 -3.846 41.414 1.00 95.50 185 MET A O 1
ATOM 1447 N N . ASN A 1 186 ? -17.085 -4.594 43.495 1.00 93.56 186 ASN A N 1
ATOM 1448 C CA . ASN A 1 186 ? -15.688 -4.675 43.933 1.00 93.56 186 ASN A CA 1
ATOM 1449 C C . ASN A 1 186 ? -15.285 -6.059 44.467 1.00 93.56 186 ASN A C 1
ATOM 1451 O O . ASN A 1 186 ? -14.142 -6.232 44.892 1.00 93.56 186 ASN A O 1
ATOM 1455 N N . ASP A 1 187 ? -16.186 -7.042 44.452 1.00 93.81 187 ASP A N 1
ATOM 1456 C CA . ASP A 1 187 ? -15.875 -8.396 44.895 1.00 93.81 187 ASP A CA 1
ATOM 1457 C C . ASP A 1 187 ? -15.013 -9.173 43.882 1.00 93.81 187 ASP A C 1
ATOM 1459 O O . ASP A 1 187 ? -14.749 -8.750 42.750 1.00 93.81 187 ASP A O 1
ATOM 1463 N N . SER A 1 188 ? -14.533 -10.341 44.309 1.00 94.31 188 SER A N 1
ATOM 1464 C CA . SER A 1 188 ? -13.709 -11.210 43.470 1.00 94.31 188 SER A CA 1
ATOM 1465 C C . SER A 1 188 ? -14.459 -11.760 42.254 1.00 94.31 188 SER A C 1
ATOM 1467 O O . SER A 1 188 ? -13.824 -12.028 41.233 1.00 94.31 188 SER A O 1
ATOM 1469 N N . THR A 1 189 ? -15.785 -11.907 42.330 1.00 94.62 189 THR A N 1
ATOM 1470 C CA . THR A 1 189 ? -16.617 -12.394 41.222 1.00 94.62 189 THR A CA 1
ATOM 1471 C C . THR A 1 189 ? -16.639 -11.369 40.096 1.00 94.62 189 THR A C 1
ATOM 1473 O O . THR A 1 189 ? -16.345 -11.720 38.954 1.00 94.62 189 THR A O 1
ATOM 1476 N N . TYR A 1 190 ? -16.887 -10.099 40.422 1.00 94.81 190 TYR A N 1
ATOM 1477 C CA . TYR A 1 190 ? -16.866 -8.989 39.472 1.00 94.81 190 TYR A CA 1
ATOM 1478 C C . TYR A 1 190 ? -15.493 -8.854 38.812 1.00 94.81 190 TYR A C 1
ATOM 1480 O O . TYR A 1 190 ? -15.390 -8.792 37.587 1.00 94.81 190 TYR A O 1
ATOM 1488 N N . MET A 1 191 ? -14.411 -8.885 39.602 1.00 93.44 191 MET A N 1
ATOM 1489 C CA . MET A 1 191 ? -13.050 -8.823 39.051 1.00 93.44 191 MET A CA 1
ATOM 1490 C C . MET A 1 191 ? -12.752 -10.012 38.130 1.00 93.44 191 MET A C 1
ATOM 1492 O O . MET A 1 191 ? -12.142 -9.839 37.076 1.00 93.44 191 MET A O 1
ATOM 1496 N N . SER A 1 192 ? -13.211 -11.216 38.488 1.00 95.44 192 SER A N 1
ATOM 1497 C CA . SER A 1 192 ? -13.049 -12.398 37.640 1.00 95.44 192 SER A CA 1
ATOM 1498 C C . SER A 1 192 ? -13.843 -12.292 36.337 1.00 95.44 192 SER A C 1
ATOM 1500 O O . SER A 1 192 ? -13.338 -12.712 35.299 1.00 95.44 192 SER A O 1
ATOM 1502 N N . GLN A 1 193 ? -15.062 -11.750 36.368 1.00 95.06 193 GLN A N 1
ATOM 1503 C CA . GLN A 1 193 ? -15.868 -11.514 35.168 1.00 95.06 193 GLN A CA 1
ATOM 1504 C C . GLN A 1 193 ? -15.214 -10.462 34.264 1.00 95.06 193 GLN A C 1
ATOM 1506 O O . GLN A 1 193 ? -15.092 -10.692 33.063 1.00 95.06 193 GLN A O 1
ATOM 1511 N N . LYS A 1 194 ? -14.704 -9.360 34.835 1.00 93.62 194 LYS A N 1
ATOM 1512 C CA . LYS A 1 194 ? -13.947 -8.349 34.082 1.00 93.62 194 LYS A CA 1
ATOM 1513 C C . LYS A 1 194 ? -12.720 -8.959 33.399 1.00 93.62 194 LYS A C 1
ATOM 1515 O O . LYS A 1 194 ? -12.519 -8.772 32.202 1.00 93.62 194 LYS A O 1
ATOM 1520 N N . ASN A 1 195 ? -11.922 -9.732 34.133 1.00 93.94 195 ASN A N 1
ATOM 1521 C CA . ASN A 1 195 ? -10.741 -10.395 33.575 1.00 93.94 195 ASN A CA 1
ATOM 1522 C C . ASN A 1 195 ? -11.107 -11.418 32.487 1.00 93.94 195 ASN A C 1
ATOM 1524 O O . ASN A 1 195 ? -10.364 -11.584 31.517 1.00 93.94 195 ASN A O 1
ATOM 1528 N N . ALA A 1 196 ? -12.261 -12.081 32.616 1.00 96.12 196 ALA A N 1
ATOM 1529 C CA . ALA A 1 196 ? -12.756 -12.994 31.594 1.00 96.12 196 ALA A CA 1
ATOM 1530 C C . ALA A 1 196 ? -13.050 -12.270 30.270 1.00 96.12 196 ALA A C 1
ATOM 1532 O O . ALA A 1 196 ? -12.755 -12.843 29.230 1.00 96.12 196 ALA A O 1
ATOM 1533 N N . ILE A 1 197 ? -13.546 -11.022 30.289 1.00 95.56 197 ILE A N 1
ATOM 1534 C CA . ILE A 1 197 ? -13.761 -10.198 29.077 1.00 95.56 197 ILE A CA 1
ATOM 1535 C C . ILE A 1 197 ? -12.434 -9.888 28.373 1.00 95.56 197 ILE A C 1
ATOM 1537 O O . ILE A 1 197 ? -12.357 -9.929 27.147 1.00 95.56 197 ILE A O 1
ATOM 1541 N N . MET A 1 198 ? -11.375 -9.620 29.142 1.00 93.00 198 MET A N 1
ATOM 1542 C CA . MET A 1 198 ? -10.066 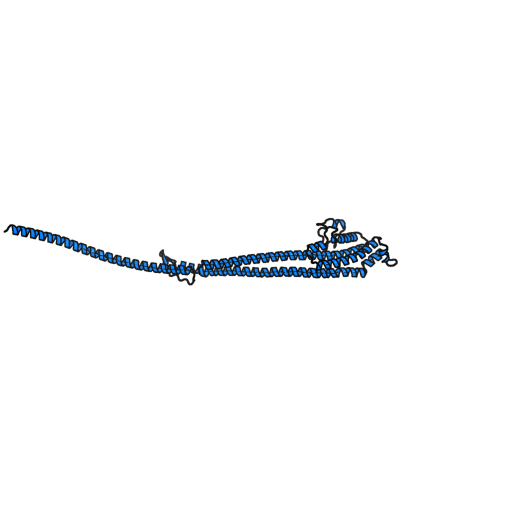-9.258 28.584 1.00 93.00 198 MET A CA 1
ATOM 1543 C C . MET A 1 198 ? -9.375 -10.426 27.875 1.00 93.00 198 MET A C 1
ATOM 1545 O O . MET A 1 198 ? -8.556 -10.209 26.993 1.00 93.00 198 MET A O 1
ATOM 1549 N N . THR A 1 199 ? -9.710 -11.674 28.213 1.00 95.81 199 THR A N 1
ATOM 1550 C CA . THR A 1 199 ? -9.094 -12.852 27.581 1.00 95.81 199 THR A CA 1
ATOM 1551 C C . THR A 1 199 ? -9.359 -12.928 26.066 1.00 95.81 199 THR A C 1
ATOM 1553 O O . THR A 1 199 ? -8.383 -12.926 25.313 1.00 95.81 199 THR A O 1
ATOM 1556 N N . PRO A 1 200 ? -10.618 -12.960 25.580 1.00 97.25 200 PRO A N 1
ATOM 1557 C CA . PRO A 1 200 ? -10.894 -12.938 24.146 1.00 97.25 200 PRO A CA 1
ATOM 1558 C C . PRO A 1 200 ? -10.478 -11.618 23.488 1.00 97.25 200 PRO A C 1
ATOM 1560 O O . PRO A 1 200 ? -10.095 -11.633 22.325 1.00 97.25 200 PRO A O 1
ATOM 1563 N N . LEU A 1 201 ? -10.485 -10.495 24.216 1.00 95.56 201 LEU A N 1
ATOM 1564 C CA . LEU A 1 201 ? -10.046 -9.208 23.673 1.00 95.56 201 LEU A CA 1
ATOM 1565 C C . LEU A 1 201 ? -8.535 -9.180 23.383 1.00 95.56 201 LEU A C 1
ATOM 1567 O O . LEU A 1 201 ? -8.134 -8.811 22.285 1.00 95.56 201 LEU A O 1
ATOM 1571 N N . ASN A 1 202 ? -7.709 -9.680 24.305 1.00 96.50 202 ASN A N 1
ATOM 1572 C CA . ASN A 1 202 ? -6.263 -9.821 24.099 1.00 96.50 202 ASN A CA 1
ATOM 1573 C C . ASN A 1 202 ? -5.946 -10.795 22.950 1.00 96.50 202 ASN A C 1
ATOM 1575 O O . ASN A 1 202 ? -5.008 -10.589 22.177 1.00 96.50 202 ASN A O 1
ATOM 1579 N N . GLN A 1 203 ? -6.721 -11.881 22.834 1.00 97.62 203 GLN A N 1
ATOM 1580 C CA . GLN A 1 203 ? -6.597 -12.820 21.715 1.00 97.62 203 GLN A CA 1
ATOM 1581 C C . GLN A 1 203 ? -6.962 -12.152 20.387 1.00 97.62 203 GLN A C 1
ATOM 1583 O O . GLN A 1 203 ? -6.253 -12.334 19.401 1.00 97.62 203 GLN A O 1
ATOM 1588 N N . PHE A 1 204 ? -8.032 -11.358 20.373 1.00 97.50 204 PHE A N 1
ATOM 1589 C CA . PHE A 1 204 ? -8.462 -10.592 19.212 1.00 97.50 204 PHE A CA 1
ATOM 1590 C C . PHE A 1 204 ? -7.386 -9.600 18.768 1.00 97.50 204 PHE A C 1
ATOM 1592 O O . PHE A 1 204 ? -7.034 -9.597 17.594 1.00 97.50 204 PHE A O 1
ATOM 1599 N N . GLU A 1 205 ? -6.817 -8.821 19.691 1.00 95.44 205 GLU A N 1
ATOM 1600 C CA . GLU A 1 205 ? -5.738 -7.873 19.388 1.00 95.44 205 GLU A CA 1
ATOM 1601 C C . GLU A 1 205 ? -4.521 -8.584 18.809 1.00 95.44 205 GLU A C 1
ATOM 1603 O O . GLU A 1 205 ? -3.996 -8.175 17.778 1.00 95.44 205 GLU A O 1
ATOM 1608 N N . THR A 1 206 ? -4.141 -9.722 19.395 1.00 97.00 206 THR A N 1
ATOM 1609 C CA . THR A 1 206 ? -3.039 -10.538 18.875 1.00 97.00 206 THR A CA 1
ATOM 1610 C C . THR A 1 206 ? -3.323 -11.032 17.451 1.00 97.00 206 THR A C 1
ATOM 1612 O O . THR A 1 206 ? -2.428 -11.017 16.606 1.00 97.00 206 THR A O 1
ATOM 1615 N N . LEU A 1 207 ? -4.543 -11.495 17.149 1.00 97.50 207 LEU A N 1
ATOM 1616 C CA . LEU A 1 207 ? -4.906 -11.915 15.788 1.00 97.50 207 LEU A CA 1
ATOM 1617 C C . LEU A 1 207 ? -4.904 -10.735 14.812 1.00 97.50 207 LEU A C 1
ATOM 1619 O O . LEU A 1 207 ? -4.369 -10.860 13.707 1.00 97.50 207 LEU A O 1
ATOM 1623 N N . LEU A 1 208 ? -5.449 -9.598 15.243 1.00 97.31 208 LEU A N 1
ATOM 1624 C CA . LEU A 1 208 ? -5.518 -8.370 14.468 1.00 97.31 208 LEU A CA 1
ATOM 1625 C C . LEU A 1 208 ? -4.126 -7.863 14.105 1.00 97.31 208 LEU A C 1
ATOM 1627 O O . LEU A 1 208 ? -3.831 -7.705 12.922 1.00 97.31 208 LEU A O 1
ATOM 1631 N N . GLU A 1 209 ? -3.258 -7.654 15.093 1.00 96.25 209 GLU A N 1
ATOM 1632 C CA . GLU A 1 209 ? -1.894 -7.165 14.887 1.00 96.25 209 GLU A CA 1
ATOM 1633 C C . GLU A 1 209 ? -1.106 -8.100 13.969 1.00 96.25 209 GLU A C 1
ATOM 1635 O O . GLU A 1 209 ? -0.556 -7.651 12.967 1.00 96.25 209 GLU A O 1
ATOM 1640 N N . ASN A 1 210 ? -1.148 -9.417 14.210 1.00 97.00 210 ASN A N 1
ATOM 1641 C CA . ASN A 1 210 ? -0.460 -10.385 13.352 1.00 97.00 210 ASN A CA 1
ATOM 1642 C C . ASN A 1 210 ? -0.950 -10.335 11.895 1.00 97.00 210 ASN A C 1
ATOM 1644 O O . ASN A 1 210 ? -0.147 -10.411 10.957 1.00 97.00 210 ASN A O 1
ATOM 1648 N N . ARG A 1 211 ? -2.267 -10.214 11.676 1.00 96.44 211 ARG A N 1
ATOM 1649 C CA . ARG A 1 211 ? -2.847 -10.095 10.331 1.00 96.44 211 ARG A CA 1
ATOM 1650 C C . ARG A 1 211 ? -2.420 -8.791 9.663 1.00 96.44 211 ARG A C 1
ATOM 1652 O O . ARG A 1 211 ? -2.019 -8.803 8.494 1.00 96.44 211 ARG A O 1
ATOM 1659 N N . LEU A 1 212 ? -2.520 -7.680 10.385 1.00 95.81 212 LEU A N 1
ATOM 1660 C CA . LEU A 1 212 ? -2.181 -6.351 9.895 1.00 95.81 212 LEU A CA 1
ATOM 1661 C C . LEU A 1 212 ? -0.684 -6.246 9.556 1.00 95.81 212 LEU A C 1
ATOM 1663 O O . L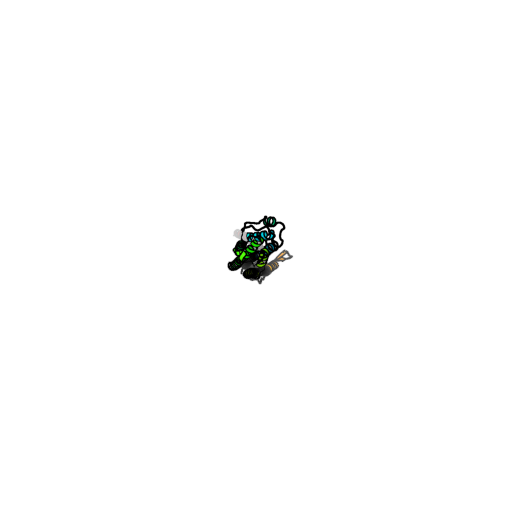EU A 1 212 ? -0.342 -5.825 8.448 1.00 95.81 212 LEU A O 1
ATOM 1667 N N . ASP A 1 213 ? 0.196 -6.732 10.430 1.00 96.44 213 ASP A N 1
ATOM 1668 C CA . ASP A 1 213 ? 1.643 -6.791 10.205 1.00 96.44 213 ASP A CA 1
ATOM 1669 C C . ASP A 1 213 ? 1.996 -7.650 8.993 1.00 96.44 213 ASP A C 1
ATOM 1671 O O . ASP A 1 213 ? 2.797 -7.250 8.142 1.00 96.44 213 ASP A O 1
ATOM 1675 N N . SER A 1 214 ? 1.360 -8.817 8.859 1.00 95.50 214 SER A N 1
ATOM 1676 C CA . SER A 1 214 ? 1.547 -9.688 7.697 1.00 95.50 214 SER A CA 1
ATOM 1677 C C . SER A 1 214 ? 1.117 -9.001 6.396 1.00 95.50 214 SER A C 1
ATOM 1679 O O . SER A 1 214 ? 1.829 -9.056 5.387 1.00 95.50 214 SER A O 1
ATOM 1681 N N . SER A 1 215 ? -0.010 -8.282 6.423 1.00 93.81 215 SER A N 1
ATOM 1682 C CA . SER A 1 215 ? -0.514 -7.505 5.285 1.00 93.81 215 SER A CA 1
ATOM 1683 C C . SER A 1 215 ? 0.476 -6.412 4.859 1.00 93.81 215 SER A C 1
ATOM 1685 O O . SER A 1 215 ? 0.839 -6.324 3.677 1.00 93.81 215 SER A O 1
ATOM 1687 N N . ILE A 1 216 ? 0.996 -5.633 5.815 1.00 96.56 216 ILE A N 1
ATOM 1688 C CA . ILE A 1 216 ? 1.997 -4.586 5.562 1.00 96.56 216 ILE A CA 1
ATOM 1689 C C . ILE A 1 216 ? 3.310 -5.185 5.054 1.00 96.56 216 ILE A C 1
ATOM 1691 O O . ILE A 1 216 ? 3.846 -4.723 4.041 1.00 96.56 216 ILE A O 1
ATOM 1695 N N . ALA A 1 217 ? 3.814 -6.246 5.687 1.00 96.25 217 ALA A N 1
ATOM 1696 C CA . ALA A 1 217 ? 5.037 -6.924 5.269 1.00 96.25 217 ALA A CA 1
ATOM 1697 C C . ALA A 1 217 ? 4.928 -7.461 3.831 1.00 96.25 217 ALA A C 1
ATOM 1699 O O . ALA A 1 217 ? 5.854 -7.301 3.025 1.00 96.25 217 ALA A O 1
ATOM 1700 N N . HIS A 1 218 ? 3.776 -8.035 3.470 1.00 94.50 218 HIS A N 1
ATOM 1701 C CA . HIS A 1 218 ? 3.512 -8.497 2.113 1.00 94.50 218 HIS A CA 1
ATOM 1702 C C . HIS A 1 218 ? 3.506 -7.334 1.105 1.00 94.50 218 HIS A C 1
ATOM 1704 O O . HIS A 1 218 ? 4.131 -7.444 0.044 1.00 94.50 218 HIS A O 1
ATOM 1710 N N . MET A 1 219 ? 2.890 -6.190 1.428 1.00 96.12 219 MET A N 1
ATOM 1711 C CA . MET A 1 219 ? 2.914 -5.003 0.556 1.00 96.12 219 MET A CA 1
ATOM 1712 C C . MET A 1 219 ? 4.323 -4.410 0.406 1.00 96.12 219 MET A C 1
ATOM 1714 O O . MET A 1 219 ? 4.755 -4.121 -0.714 1.00 96.12 219 MET A O 1
ATOM 1718 N N . LEU A 1 220 ? 5.083 -4.296 1.499 1.00 96.75 220 LEU A N 1
ATOM 1719 C CA . LEU A 1 220 ? 6.474 -3.833 1.478 1.00 96.75 220 LEU A CA 1
ATOM 1720 C C . LEU A 1 220 ? 7.365 -4.736 0.620 1.00 96.75 220 LEU A C 1
ATOM 1722 O O . LEU A 1 220 ? 8.211 -4.247 -0.133 1.00 96.75 220 LEU A O 1
ATOM 1726 N N . SER A 1 221 ? 7.162 -6.054 0.687 1.00 96.31 221 SER A N 1
ATOM 1727 C CA . SER A 1 221 ? 7.923 -7.009 -0.120 1.00 96.31 221 SER A CA 1
ATOM 1728 C C . SER A 1 221 ? 7.710 -6.798 -1.627 1.00 96.31 221 SER A C 1
ATOM 1730 O O . SER A 1 221 ? 8.681 -6.829 -2.389 1.00 96.31 221 SER A O 1
ATOM 1732 N N . GLN A 1 222 ? 6.477 -6.485 -2.048 1.00 95.12 222 GLN A N 1
ATOM 1733 C CA . GLN A 1 222 ? 6.151 -6.154 -3.437 1.00 95.12 222 GLN A CA 1
ATOM 1734 C C . GLN A 1 222 ? 6.785 -4.829 -3.866 1.00 95.12 222 GLN A C 1
ATOM 1736 O O . GLN A 1 222 ? 7.411 -4.775 -4.923 1.00 95.12 222 GLN A O 1
ATOM 1741 N N . VAL A 1 223 ? 6.698 -3.784 -3.034 1.00 98.06 223 VAL A N 1
ATOM 1742 C CA . VAL A 1 223 ? 7.360 -2.494 -3.303 1.00 98.06 223 VAL A CA 1
ATOM 1743 C C . VAL A 1 223 ? 8.864 -2.691 -3.485 1.00 98.06 223 VAL A C 1
ATOM 1745 O O . VAL A 1 223 ? 9.444 -2.180 -4.445 1.00 98.06 223 VAL A O 1
ATOM 1748 N N . ARG A 1 224 ? 9.503 -3.486 -2.618 1.00 97.69 224 ARG A N 1
ATOM 1749 C CA . ARG A 1 224 ? 10.931 -3.809 -2.723 1.00 97.69 224 ARG A CA 1
ATOM 1750 C C . ARG A 1 224 ? 11.245 -4.549 -4.022 1.00 97.69 224 ARG A C 1
ATOM 1752 O O . ARG A 1 224 ? 12.170 -4.155 -4.729 1.00 97.69 224 ARG A O 1
ATOM 1759 N N . MET A 1 225 ? 10.479 -5.587 -4.357 1.00 96.81 225 MET A N 1
ATOM 1760 C CA . MET A 1 225 ? 10.672 -6.357 -5.589 1.00 96.81 225 MET A CA 1
ATOM 1761 C C . MET A 1 225 ? 10.546 -5.469 -6.835 1.00 96.81 225 MET A C 1
ATOM 1763 O O . MET A 1 225 ? 11.448 -5.464 -7.673 1.00 96.81 225 MET A O 1
ATOM 1767 N N . TYR A 1 226 ? 9.483 -4.667 -6.942 1.00 97.12 226 TYR A N 1
ATOM 1768 C CA . TYR A 1 226 ? 9.288 -3.776 -8.088 1.00 97.12 226 TYR A CA 1
ATOM 1769 C C . TYR A 1 226 ? 10.312 -2.638 -8.139 1.00 97.12 226 TYR A C 1
ATOM 1771 O O . TYR A 1 226 ? 10.710 -2.237 -9.231 1.00 97.12 226 TYR A O 1
ATOM 1779 N N . SER A 1 227 ? 10.806 -2.168 -6.989 1.00 97.31 227 SER A N 1
ATOM 1780 C CA . SER A 1 227 ? 11.893 -1.180 -6.934 1.00 97.31 227 SER A CA 1
ATOM 1781 C C . SER A 1 227 ? 13.188 -1.745 -7.518 1.00 97.31 227 SER A C 1
ATOM 1783 O O . SER A 1 227 ? 13.830 -1.087 -8.333 1.00 97.31 227 SER A O 1
ATOM 1785 N N . VAL A 1 228 ? 13.548 -2.985 -7.166 1.00 97.69 228 VAL A N 1
ATOM 1786 C CA . VAL A 1 228 ? 14.725 -3.666 -7.735 1.00 97.69 228 VAL A CA 1
ATOM 1787 C C . VAL A 1 228 ? 14.567 -3.851 -9.244 1.00 97.69 228 VAL A C 1
ATOM 1789 O O . VAL A 1 228 ? 15.485 -3.527 -9.995 1.00 97.69 228 VAL A O 1
ATOM 1792 N N . VAL A 1 229 ? 13.399 -4.309 -9.707 1.00 97.38 229 VAL A N 1
ATOM 1793 C CA . VAL A 1 229 ? 13.121 -4.468 -11.145 1.00 97.38 229 VAL A CA 1
ATOM 1794 C C . VAL A 1 229 ? 13.222 -3.131 -11.888 1.00 97.38 229 VAL A C 1
ATOM 1796 O O . VAL A 1 229 ? 13.835 -3.086 -12.951 1.00 97.38 229 VAL A O 1
ATOM 1799 N N . MET A 1 230 ? 12.696 -2.041 -11.320 1.00 97.69 230 MET A N 1
ATOM 1800 C CA . MET A 1 230 ? 12.787 -0.697 -11.904 1.00 97.69 230 MET A CA 1
ATOM 1801 C C . MET A 1 230 ? 14.238 -0.200 -11.994 1.00 97.69 230 MET A C 1
ATOM 1803 O O . MET A 1 230 ? 14.644 0.367 -13.008 1.00 97.69 230 MET A O 1
ATOM 1807 N N . ILE A 1 231 ? 15.046 -0.415 -10.953 1.00 98.06 231 ILE A N 1
ATOM 1808 C CA . ILE A 1 231 ? 16.468 -0.039 -10.974 1.00 98.06 231 ILE A CA 1
ATOM 1809 C C . ILE A 1 231 ? 17.204 -0.831 -12.063 1.00 98.06 231 ILE A C 1
ATOM 1811 O O . ILE A 1 231 ? 17.944 -0.249 -12.857 1.00 98.06 231 ILE A O 1
ATOM 1815 N N . LEU A 1 232 ? 16.963 -2.143 -12.156 1.00 98.00 232 LEU A N 1
ATOM 1816 C CA . LEU A 1 232 ? 17.563 -2.988 -13.190 1.00 98.00 232 LEU A CA 1
ATOM 1817 C C . LEU A 1 232 ? 17.134 -2.567 -14.603 1.00 98.00 232 LEU A C 1
ATOM 1819 O O . LEU A 1 232 ? 17.980 -2.505 -15.497 1.00 98.00 232 LEU A O 1
ATOM 1823 N N . SER A 1 233 ? 15.860 -2.225 -14.822 1.00 96.94 233 SER A N 1
ATOM 1824 C CA . SER A 1 233 ? 15.394 -1.754 -16.130 1.00 96.94 233 SER A CA 1
ATOM 1825 C C . SER A 1 233 ? 16.029 -0.419 -16.523 1.00 96.94 233 SER A C 1
ATOM 1827 O O . SER A 1 233 ? 16.417 -0.255 -17.678 1.00 96.94 233 SER A O 1
ATOM 1829 N N . LEU A 1 234 ? 16.211 0.511 -15.577 1.00 97.94 234 LEU A N 1
ATOM 1830 C CA . LEU A 1 234 ? 16.904 1.782 -15.821 1.00 97.94 234 LEU A CA 1
ATOM 1831 C C . LEU A 1 234 ? 18.373 1.571 -16.208 1.00 97.94 234 LEU A C 1
ATOM 1833 O O . LEU A 1 234 ? 18.855 2.195 -17.156 1.00 97.94 234 LEU A O 1
ATOM 1837 N N . ILE A 1 235 ? 19.072 0.654 -15.531 1.00 98.31 235 ILE A N 1
ATOM 1838 C CA . ILE A 1 235 ? 20.455 0.287 -15.871 1.00 98.31 235 ILE A CA 1
ATOM 1839 C C . ILE A 1 235 ? 20.525 -0.296 -17.290 1.00 98.31 235 ILE A C 1
ATOM 1841 O O . ILE A 1 235 ? 21.394 0.094 -18.071 1.00 98.31 235 ILE A O 1
ATOM 1845 N N . LEU A 1 236 ? 19.601 -1.190 -17.659 1.00 97.75 236 LEU A N 1
ATOM 1846 C CA . LEU A 1 236 ? 19.549 -1.771 -19.005 1.00 97.75 236 LEU A CA 1
ATOM 1847 C C . LEU A 1 236 ? 19.268 -0.719 -20.083 1.00 97.75 236 LEU A C 1
ATOM 1849 O O . LEU A 1 236 ? 19.899 -0.746 -21.142 1.00 97.75 236 LEU A O 1
ATOM 1853 N N . VAL A 1 237 ? 18.372 0.234 -19.815 1.00 98.12 237 VAL A N 1
ATOM 1854 C CA . VAL A 1 237 ? 18.116 1.368 -20.713 1.00 98.12 237 VAL A CA 1
ATOM 1855 C C . VAL A 1 237 ? 19.394 2.190 -20.901 1.00 98.12 237 VAL A C 1
ATOM 1857 O O . VAL A 1 237 ? 19.804 2.410 -22.043 1.00 98.12 237 VAL A O 1
ATOM 1860 N N . ALA A 1 238 ? 20.077 2.574 -19.817 1.00 97.94 238 ALA A N 1
ATOM 1861 C CA . ALA A 1 238 ? 21.331 3.327 -19.885 1.00 97.94 238 ALA A CA 1
ATOM 1862 C C . ALA A 1 238 ? 22.421 2.576 -20.673 1.00 97.94 238 ALA A C 1
ATOM 1864 O O . ALA A 1 238 ? 23.079 3.155 -21.542 1.00 97.94 238 ALA A O 1
ATOM 1865 N N . LEU A 1 239 ? 22.564 1.267 -20.439 1.00 98.00 239 LEU A N 1
ATOM 1866 C CA . LEU A 1 239 ? 23.504 0.418 -21.167 1.00 98.00 239 LEU A CA 1
ATOM 1867 C C . LEU A 1 239 ? 23.160 0.337 -22.662 1.00 98.00 239 LEU A C 1
ATOM 1869 O O . LEU A 1 239 ? 24.057 0.408 -23.503 1.00 98.00 239 LEU A O 1
ATOM 1873 N N . SER A 1 240 ? 21.874 0.244 -23.014 1.00 97.25 240 SER A N 1
ATOM 1874 C CA . SER A 1 240 ? 21.436 0.214 -24.414 1.00 97.25 240 SER A CA 1
ATOM 1875 C C . SER A 1 240 ? 21.813 1.499 -25.159 1.00 97.25 240 SER A C 1
ATOM 1877 O O . SER A 1 240 ? 22.358 1.432 -26.264 1.00 97.25 240 SER A O 1
ATOM 1879 N N . PHE A 1 241 ? 21.640 2.664 -24.524 1.00 97.25 241 PHE A N 1
ATOM 1880 C CA . PHE A 1 241 ? 22.066 3.946 -25.081 1.00 97.25 241 PHE A CA 1
ATOM 1881 C C . PHE A 1 241 ? 23.588 4.035 -25.207 1.00 97.25 241 PHE A C 1
ATOM 1883 O O . PHE A 1 241 ? 24.078 4.480 -26.244 1.00 97.25 241 PHE A O 1
ATOM 1890 N N . ALA A 1 242 ? 24.347 3.551 -24.219 1.00 97.94 242 ALA A N 1
ATOM 1891 C CA . ALA A 1 242 ? 25.808 3.507 -24.285 1.00 97.94 242 ALA A CA 1
ATOM 1892 C C . ALA A 1 242 ? 26.318 2.621 -25.439 1.00 97.94 242 ALA A C 1
ATOM 1894 O O . ALA A 1 242 ? 27.256 2.999 -26.152 1.00 97.94 242 ALA A O 1
ATOM 1895 N N . ILE A 1 243 ? 25.676 1.470 -25.675 1.00 97.19 243 ILE A N 1
ATOM 1896 C CA . ILE A 1 243 ? 25.981 0.577 -26.802 1.00 97.19 243 ILE A CA 1
ATOM 1897 C C . ILE A 1 243 ? 25.670 1.269 -28.132 1.00 97.19 243 ILE A C 1
ATOM 1899 O O . ILE A 1 243 ? 26.521 1.276 -29.025 1.00 97.19 243 ILE A O 1
ATOM 1903 N N . ILE A 1 244 ? 24.488 1.883 -28.265 1.00 96.94 244 ILE A N 1
ATOM 1904 C CA . ILE A 1 244 ? 24.091 2.629 -29.470 1.00 96.94 244 ILE A CA 1
ATOM 1905 C C . ILE A 1 244 ? 25.085 3.757 -29.749 1.00 96.94 244 ILE A C 1
ATOM 1907 O O . ILE A 1 244 ? 25.595 3.865 -30.863 1.00 96.94 244 ILE A O 1
ATOM 1911 N N . PHE A 1 245 ? 25.409 4.558 -28.737 1.00 97.31 245 PHE A N 1
ATOM 1912 C CA . PHE A 1 245 ? 26.340 5.677 -28.839 1.00 97.31 245 PHE A CA 1
ATOM 1913 C C . PHE A 1 245 ? 27.732 5.217 -29.288 1.00 97.31 245 PHE A C 1
ATOM 1915 O O . PHE A 1 245 ? 28.283 5.729 -30.266 1.00 97.31 245 PHE A O 1
ATOM 1922 N N . THR A 1 246 ? 28.269 4.176 -28.645 1.00 96.75 246 THR A N 1
ATOM 1923 C CA . THR A 1 246 ? 29.577 3.605 -28.998 1.00 96.75 246 THR A CA 1
ATOM 1924 C C . THR A 1 246 ? 29.574 3.030 -30.416 1.00 96.75 246 THR A C 1
ATOM 1926 O O . THR A 1 246 ? 30.548 3.196 -31.159 1.00 96.75 246 THR A O 1
ATOM 1929 N N . TYR A 1 247 ? 28.484 2.371 -30.822 1.00 95.94 247 TYR A N 1
ATOM 1930 C CA . TYR A 1 247 ? 28.314 1.847 -32.175 1.00 95.94 247 TYR A CA 1
ATOM 1931 C C . TYR A 1 247 ? 28.305 2.973 -33.215 1.00 95.94 247 TYR A C 1
ATOM 1933 O O . TYR A 1 247 ? 29.052 2.898 -34.191 1.00 95.94 247 TYR A O 1
ATOM 1941 N N . VAL A 1 248 ? 27.518 4.030 -32.998 1.00 95.62 248 VAL A N 1
ATOM 1942 C CA . VAL A 1 248 ? 27.430 5.182 -33.908 1.00 95.62 248 VAL A CA 1
ATOM 1943 C C . VAL A 1 248 ? 28.797 5.843 -34.072 1.00 95.62 248 VAL A C 1
ATOM 1945 O O . VAL A 1 248 ? 29.256 6.006 -35.203 1.00 95.62 248 VAL A O 1
ATOM 1948 N N . ILE A 1 249 ? 29.504 6.136 -32.977 1.00 96.00 249 ILE A N 1
ATOM 1949 C CA . ILE A 1 249 ? 30.827 6.770 -33.053 1.00 96.00 249 ILE A CA 1
ATOM 1950 C C . ILE A 1 249 ? 31.824 5.885 -33.808 1.00 96.00 249 ILE A C 1
ATOM 1952 O O . ILE A 1 249 ? 32.453 6.326 -34.771 1.00 96.00 249 ILE A O 1
ATOM 1956 N N . ARG A 1 250 ? 31.960 4.614 -33.410 1.00 94.88 250 ARG A N 1
ATOM 1957 C CA . ARG A 1 250 ? 33.014 3.740 -33.950 1.00 94.88 250 ARG A CA 1
ATOM 1958 C C . ARG A 1 250 ? 32.717 3.198 -35.346 1.00 94.88 250 ARG A C 1
ATOM 1960 O O . ARG A 1 250 ? 33.654 2.900 -36.085 1.00 94.88 250 ARG A O 1
ATOM 1967 N N . LYS A 1 251 ? 31.447 2.990 -35.703 1.00 94.06 251 LYS A N 1
ATOM 1968 C CA . LYS A 1 251 ? 31.056 2.326 -36.962 1.00 94.06 251 LYS A CA 1
ATOM 1969 C C . LYS A 1 251 ? 30.469 3.269 -38.008 1.00 94.06 251 LYS A C 1
ATOM 1971 O O . LYS A 1 251 ? 30.365 2.842 -39.159 1.00 94.06 251 LYS A O 1
ATOM 1976 N N . ILE A 1 252 ? 30.105 4.498 -37.638 1.00 94.81 252 ILE A N 1
ATOM 1977 C CA . ILE A 1 252 ? 29.528 5.492 -38.553 1.00 94.81 252 ILE A CA 1
ATOM 1978 C C . ILE A 1 252 ? 30.381 6.762 -38.572 1.00 94.81 252 ILE A C 1
ATOM 1980 O O . ILE A 1 252 ? 30.961 7.067 -39.609 1.00 94.81 252 ILE A O 1
ATOM 1984 N N . VAL A 1 253 ? 30.517 7.459 -37.439 1.00 95.75 253 VAL A N 1
ATOM 1985 C CA . VAL A 1 253 ? 31.163 8.785 -37.388 1.00 95.75 253 VAL A CA 1
ATOM 1986 C C . VAL A 1 253 ? 32.640 8.714 -37.780 1.00 95.75 253 VAL A C 1
ATOM 1988 O O . VAL A 1 253 ? 33.041 9.385 -38.724 1.00 95.75 253 VAL A O 1
ATOM 1991 N N . TYR A 1 254 ? 33.436 7.857 -37.132 1.00 94.88 254 TYR A N 1
ATOM 1992 C CA . TYR A 1 254 ? 34.873 7.759 -37.423 1.00 94.88 254 TYR A CA 1
ATOM 1993 C C . TYR A 1 254 ? 35.179 7.327 -38.877 1.00 94.88 254 TYR A C 1
ATOM 1995 O O . TYR A 1 254 ? 36.035 7.941 -39.514 1.00 94.88 254 TYR A O 1
ATOM 2003 N N . PRO A 1 255 ? 34.493 6.321 -39.466 1.00 94.19 255 PRO A N 1
ATOM 2004 C CA . PRO A 1 255 ? 34.660 6.010 -40.886 1.00 94.19 255 PRO A CA 1
ATOM 2005 C C . PRO A 1 255 ? 34.278 7.155 -41.830 1.00 94.19 255 PRO A C 1
ATOM 2007 O O . PRO A 1 255 ? 35.008 7.387 -42.788 1.00 94.19 255 PRO A O 1
ATOM 2010 N N . ILE A 1 256 ? 33.184 7.882 -41.562 1.00 94.50 256 ILE A N 1
ATOM 2011 C CA . ILE A 1 256 ? 32.804 9.058 -42.362 1.00 94.50 256 ILE A CA 1
ATOM 2012 C C . ILE A 1 256 ? 33.891 10.125 -42.268 1.00 94.50 256 ILE A C 1
ATOM 2014 O O . ILE A 1 256 ? 34.333 10.630 -43.289 1.00 94.50 256 ILE A O 1
ATOM 2018 N N . GLU A 1 257 ? 34.382 10.420 -41.067 1.00 93.44 257 GLU A N 1
ATOM 2019 C CA . GLU A 1 257 ? 35.461 11.387 -40.869 1.00 93.44 257 GLU A CA 1
ATOM 2020 C C . GLU A 1 257 ? 36.732 10.990 -41.637 1.00 93.44 257 GLU A C 1
ATOM 2022 O O . GLU A 1 257 ? 37.377 11.834 -42.260 1.00 93.44 257 GLU A O 1
ATOM 2027 N N . LYS A 1 258 ? 37.072 9.693 -41.656 1.00 92.25 258 LYS A N 1
ATOM 2028 C CA . LYS A 1 258 ? 38.189 9.167 -42.451 1.00 92.25 258 LYS A CA 1
ATOM 2029 C C . LYS A 1 258 ? 37.963 9.345 -43.957 1.00 92.25 258 LYS A C 1
ATOM 2031 O O . LYS A 1 258 ? 38.905 9.693 -44.660 1.00 92.25 258 LYS A O 1
ATOM 2036 N N . MET A 1 259 ? 36.740 9.132 -44.446 1.00 92.00 259 MET A N 1
ATOM 2037 C CA . MET A 1 259 ? 36.375 9.381 -45.847 1.00 92.00 259 MET A CA 1
ATOM 2038 C C . MET A 1 259 ? 36.468 10.871 -46.196 1.00 92.00 259 MET A C 1
ATOM 2040 O O . MET A 1 259 ? 37.092 11.222 -47.192 1.00 92.00 259 MET A O 1
ATOM 2044 N N . THR A 1 260 ? 35.924 11.747 -45.348 1.00 90.56 260 THR A N 1
ATOM 2045 C CA . THR A 1 260 ? 35.982 13.205 -45.527 1.00 90.56 260 THR A CA 1
ATOM 2046 C C . THR A 1 260 ? 37.417 13.723 -45.514 1.00 90.56 260 THR A C 1
ATOM 2048 O O . THR A 1 260 ? 37.744 14.630 -46.262 1.00 90.56 260 THR A O 1
ATOM 2051 N N . ARG A 1 261 ? 38.316 13.137 -44.714 1.00 89.12 261 ARG A N 1
ATOM 2052 C CA . ARG A 1 261 ? 39.743 13.499 -44.742 1.00 89.12 261 ARG A CA 1
ATOM 2053 C C . ARG A 1 261 ? 40.479 13.005 -45.990 1.00 89.12 261 ARG A C 1
ATOM 2055 O O . ARG A 1 261 ? 41.508 13.570 -46.345 1.00 89.12 261 ARG A O 1
ATOM 2062 N N . ALA A 1 262 ? 39.987 11.954 -46.641 1.00 89.50 262 ALA A N 1
ATOM 2063 C CA . ALA A 1 262 ? 40.603 11.401 -47.844 1.00 89.50 262 ALA A CA 1
ATOM 2064 C C . ALA A 1 262 ? 40.181 12.127 -49.132 1.00 89.50 262 ALA A C 1
ATOM 2066 O O . ALA A 1 262 ? 40.893 12.035 -50.129 1.00 89.50 262 ALA A O 1
ATOM 2067 N N . ILE A 1 263 ? 39.056 12.847 -49.104 1.00 87.62 263 ILE A N 1
ATOM 2068 C CA . ILE A 1 263 ? 38.516 13.618 -50.228 1.00 87.62 263 ILE A CA 1
ATOM 2069 C C . ILE A 1 263 ? 38.447 15.085 -49.815 1.00 87.62 263 ILE A C 1
ATOM 2071 O O . ILE A 1 263 ? 37.627 15.45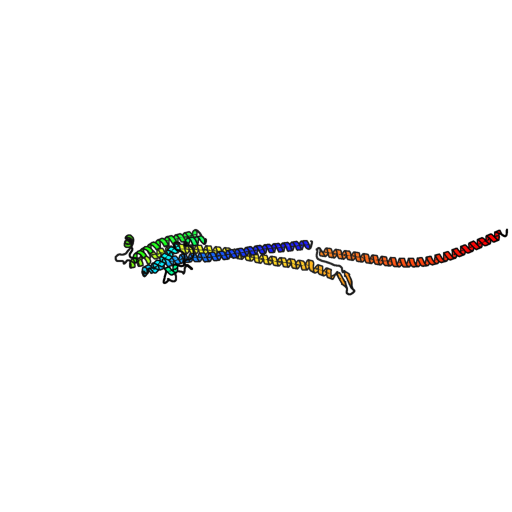5 -48.979 1.00 87.62 263 ILE A O 1
ATOM 2075 N N . GLY A 1 264 ? 39.266 15.937 -50.421 1.00 85.25 264 GLY A N 1
ATOM 2076 C CA . GLY A 1 264 ? 39.298 17.352 -50.066 1.00 85.25 264 GLY A CA 1
ATOM 2077 C C . GLY A 1 264 ? 39.791 18.248 -51.189 1.00 85.25 264 GLY A C 1
ATOM 2078 O O . GLY A 1 264 ? 40.096 17.797 -52.291 1.00 85.25 264 GLY A O 1
ATOM 2079 N N . LYS A 1 265 ? 39.855 19.547 -50.900 1.00 86.19 265 LYS A N 1
ATOM 2080 C CA . LYS A 1 265 ? 40.420 20.561 -51.791 1.00 86.19 265 LYS A CA 1
ATOM 2081 C C . LYS A 1 265 ? 41.751 21.022 -51.203 1.00 86.19 265 LYS A C 1
ATOM 2083 O O . LYS A 1 265 ? 41.787 21.425 -50.043 1.00 86.19 265 LYS A O 1
ATOM 2088 N N . GLY A 1 266 ? 42.823 20.893 -51.976 1.00 78.88 266 GLY A N 1
ATOM 2089 C CA . GLY A 1 266 ? 44.151 21.366 -51.603 1.00 78.88 266 GLY A CA 1
ATOM 2090 C C . GLY A 1 266 ? 44.222 22.891 -51.582 1.00 78.88 266 GLY A C 1
ATOM 2091 O O . GLY A 1 266 ? 43.329 23.578 -52.087 1.00 78.88 266 GLY A O 1
ATOM 2092 N N . GLU A 1 267 ? 45.302 23.426 -51.014 1.00 81.44 267 GLU A N 1
ATOM 2093 C CA . GLU A 1 267 ? 45.573 24.872 -50.986 1.00 81.44 267 GLU A CA 1
ATOM 2094 C C . GLU A 1 267 ? 45.723 25.469 -52.396 1.00 81.44 267 GLU A C 1
ATOM 2096 O O . GLU A 1 267 ? 45.404 26.632 -52.621 1.00 81.44 267 GLU A O 1
ATOM 2101 N N . ASP A 1 268 ? 46.116 24.646 -53.371 1.00 83.81 268 ASP A N 1
ATOM 2102 C CA . ASP A 1 268 ? 46.193 24.981 -54.798 1.00 83.81 268 ASP A CA 1
ATOM 2103 C C . ASP A 1 268 ? 44.821 25.010 -55.502 1.00 83.81 268 ASP A C 1
ATOM 2105 O O . ASP A 1 268 ? 44.724 25.213 -56.713 1.00 83.81 268 ASP A O 1
ATOM 2109 N N . GLY A 1 269 ? 43.746 24.773 -54.750 1.00 81.12 269 GLY A N 1
ATOM 2110 C CA . GLY A 1 269 ? 42.383 24.722 -55.244 1.00 81.12 269 GLY A CA 1
ATOM 2111 C C . GLY A 1 269 ? 42.029 23.447 -56.014 1.00 81.12 269 GLY A C 1
ATOM 2112 O O . GLY A 1 269 ? 40.891 23.340 -56.480 1.00 81.12 269 GLY A O 1
ATOM 2113 N N . LYS A 1 270 ? 42.940 22.472 -56.132 1.00 85.50 270 LYS A N 1
ATOM 2114 C CA . LYS A 1 270 ? 42.673 21.195 -56.805 1.00 85.50 270 LYS A CA 1
ATOM 2115 C C . LYS A 1 270 ? 42.047 20.199 -55.842 1.00 85.50 270 LYS A C 1
ATOM 2117 O O . LYS A 1 270 ? 42.332 20.180 -54.647 1.00 85.50 270 LYS A O 1
ATOM 2122 N N . VAL A 1 271 ? 41.167 19.352 -56.365 1.00 83.88 271 VAL A N 1
ATOM 2123 C CA . VAL A 1 271 ? 40.577 18.268 -55.578 1.00 83.88 271 VAL A CA 1
ATOM 2124 C C . VAL A 1 271 ? 41.595 17.138 -55.469 1.00 83.88 271 VAL A C 1
ATOM 2126 O O . VAL A 1 271 ? 42.083 16.647 -56.487 1.00 83.88 271 VAL A O 1
ATOM 2129 N N . PHE A 1 272 ? 41.895 16.712 -54.245 1.00 83.38 272 PHE A N 1
ATOM 2130 C CA . PHE A 1 272 ? 42.658 15.497 -53.991 1.00 83.38 272 PHE A CA 1
ATOM 2131 C C . PHE A 1 272 ? 41.719 14.393 -53.519 1.00 83.38 272 PHE A C 1
ATOM 2133 O O . PHE A 1 272 ? 40.782 14.621 -52.750 1.00 83.38 272 PHE A O 1
ATOM 2140 N N . ILE A 1 273 ? 41.987 13.180 -53.993 1.00 82.56 273 ILE A N 1
ATOM 2141 C CA . ILE A 1 273 ? 41.274 11.981 -53.571 1.00 82.56 273 ILE A CA 1
ATOM 2142 C C . ILE A 1 273 ? 42.317 10.900 -53.308 1.00 82.56 273 ILE A C 1
ATOM 2144 O O . ILE A 1 273 ? 42.930 10.355 -54.234 1.00 82.56 273 ILE A O 1
ATOM 2148 N N . ASN A 1 274 ? 42.536 10.640 -52.023 1.00 87.00 274 ASN A N 1
ATOM 2149 C CA . ASN A 1 274 ? 43.394 9.577 -51.522 1.00 87.00 274 ASN A CA 1
ATOM 2150 C C . ASN A 1 274 ? 42.602 8.272 -51.405 1.00 87.00 274 ASN A C 1
ATOM 2152 O O . ASN A 1 274 ? 41.385 8.286 -51.228 1.00 87.00 274 ASN A O 1
ATOM 2156 N N . GLU A 1 275 ? 43.299 7.140 -51.473 1.00 88.50 275 GLU A N 1
ATOM 2157 C CA . GLU A 1 275 ? 42.665 5.828 -51.366 1.00 88.50 275 GLU A CA 1
ATOM 2158 C C . GLU A 1 275 ? 42.065 5.606 -49.969 1.00 88.50 275 GLU A C 1
ATOM 2160 O O . GLU A 1 275 ? 42.731 5.736 -48.934 1.00 88.50 275 GLU A O 1
ATOM 2165 N N . ILE A 1 276 ? 40.781 5.262 -49.935 1.00 92.38 276 ILE A N 1
ATOM 2166 C CA . ILE A 1 276 ? 40.001 5.161 -48.708 1.00 92.38 276 ILE A CA 1
ATOM 2167 C C . ILE A 1 276 ? 39.980 3.715 -48.225 1.00 92.38 276 ILE A C 1
ATOM 2169 O O . ILE A 1 276 ? 39.253 2.880 -48.751 1.00 92.38 276 ILE A O 1
ATOM 2173 N N . HIS A 1 277 ? 40.698 3.433 -47.140 1.00 90.94 277 HIS A N 1
ATOM 2174 C CA . HIS A 1 277 ? 40.698 2.107 -46.520 1.00 90.94 277 HIS A CA 1
ATOM 2175 C C . HIS A 1 277 ? 39.879 2.075 -45.228 1.00 90.94 277 HIS A C 1
ATOM 2177 O O . HIS A 1 277 ? 40.296 2.617 -44.196 1.00 90.94 277 HIS A O 1
ATOM 2183 N N . LEU A 1 278 ? 38.728 1.398 -45.246 1.00 91.56 278 LEU A N 1
ATOM 2184 C CA . LEU A 1 278 ? 37.865 1.240 -44.074 1.00 91.56 278 LEU A CA 1
ATOM 2185 C C . LEU A 1 278 ? 37.920 -0.184 -43.500 1.00 91.56 278 LEU A C 1
ATOM 2187 O O . LEU A 1 278 ? 37.641 -1.170 -44.176 1.00 91.56 278 LEU A O 1
ATOM 2191 N N . VAL A 1 279 ? 38.209 -0.291 -42.198 1.00 89.44 279 VAL A N 1
ATOM 2192 C CA . VAL A 1 279 ? 38.226 -1.580 -41.475 1.00 89.44 279 VAL A CA 1
ATOM 2193 C C . VAL A 1 279 ? 36.805 -2.117 -41.240 1.00 89.44 279 VAL A C 1
ATOM 2195 O O . VAL A 1 279 ? 36.587 -3.325 -41.132 1.00 89.44 279 VAL A O 1
ATOM 2198 N N . VAL A 1 280 ? 35.809 -1.228 -41.158 1.00 91.06 280 VAL A N 1
ATOM 2199 C CA . VAL A 1 280 ? 34.408 -1.596 -40.900 1.00 91.06 280 VAL A CA 1
ATOM 2200 C C . VAL A 1 280 ? 33.822 -2.421 -42.049 1.00 91.06 280 VAL A C 1
ATOM 2202 O O . VAL A 1 280 ? 34.105 -2.165 -43.205 1.00 91.06 280 VAL A O 1
ATOM 2205 N N . LYS A 1 281 ? 32.987 -3.425 -41.754 1.00 90.00 281 LYS A N 1
ATOM 2206 C CA . LYS A 1 281 ? 32.335 -4.283 -42.766 1.00 90.00 281 LYS A CA 1
ATOM 2207 C C . LYS A 1 281 ? 30.853 -3.918 -42.926 1.00 90.00 281 LYS A C 1
ATOM 2209 O O . LYS A 1 281 ? 29.968 -4.706 -42.588 1.00 90.00 281 LYS A O 1
ATOM 2214 N N . ASN A 1 282 ? 30.581 -2.692 -43.362 1.00 93.19 282 ASN A N 1
ATOM 2215 C CA . ASN A 1 282 ? 29.230 -2.138 -43.497 1.00 93.19 282 ASN A CA 1
ATOM 2216 C C . ASN A 1 282 ? 29.069 -1.343 -44.809 1.00 93.19 282 ASN A C 1
ATOM 2218 O O . ASN A 1 282 ? 29.951 -1.376 -45.667 1.00 93.19 282 ASN A O 1
ATOM 2222 N N . ASP A 1 283 ? 27.939 -0.648 -44.965 1.00 93.25 283 ASP A N 1
ATOM 2223 C CA . ASP A 1 283 ? 27.610 0.105 -46.185 1.00 93.25 283 ASP A CA 1
ATOM 2224 C C . ASP A 1 283 ? 28.647 1.197 -46.512 1.00 93.25 283 ASP A C 1
ATOM 2226 O O . ASP A 1 283 ? 28.896 1.462 -47.684 1.00 93.25 283 ASP A O 1
ATOM 2230 N N . LEU A 1 284 ? 29.314 1.775 -45.501 1.00 94.75 284 LEU A N 1
ATOM 2231 C CA . LEU A 1 284 ? 30.361 2.782 -45.713 1.00 94.75 284 LEU A CA 1
ATOM 2232 C C . LEU A 1 284 ? 31.617 2.191 -46.352 1.00 94.75 284 LEU A C 1
ATOM 2234 O O . LEU A 1 284 ? 32.224 2.846 -47.188 1.00 94.75 284 LEU A O 1
ATOM 2238 N N . ARG A 1 285 ? 31.991 0.948 -46.018 1.00 93.62 285 ARG A N 1
ATOM 2239 C CA . ARG A 1 285 ? 33.101 0.274 -46.710 1.00 93.62 285 ARG A CA 1
ATOM 2240 C C . ARG A 1 285 ? 32.775 0.011 -48.170 1.00 93.62 285 ARG A C 1
ATOM 2242 O O . ARG A 1 285 ? 33.597 0.320 -49.013 1.00 93.62 285 ARG A O 1
ATOM 2249 N N . ARG A 1 286 ? 31.566 -0.472 -48.469 1.00 93.75 286 ARG A N 1
ATOM 2250 C CA . ARG A 1 286 ? 31.130 -0.653 -49.864 1.00 93.75 286 ARG A CA 1
ATOM 2251 C C . ARG A 1 286 ? 31.182 0.662 -50.643 1.00 93.75 286 ARG A C 1
ATOM 2253 O O . ARG A 1 286 ? 31.607 0.675 -51.787 1.00 93.75 286 ARG A O 1
ATOM 2260 N N . LEU A 1 287 ? 30.774 1.766 -50.013 1.00 93.81 287 LEU A N 1
ATOM 2261 C CA . LEU A 1 287 ? 30.866 3.091 -50.621 1.00 93.81 287 LEU A CA 1
ATOM 2262 C C . LEU A 1 287 ? 32.323 3.535 -50.833 1.00 93.81 287 LEU A C 1
ATOM 2264 O O . LEU A 1 287 ? 32.637 4.052 -51.897 1.00 93.81 287 LEU A O 1
ATOM 2268 N N . ALA A 1 288 ? 33.201 3.324 -49.850 1.00 94.00 288 ALA A N 1
ATOM 2269 C CA . ALA A 1 288 ? 34.627 3.623 -49.971 1.00 94.00 288 ALA A CA 1
ATOM 2270 C C . ALA A 1 288 ? 35.295 2.822 -51.101 1.00 94.00 288 ALA A C 1
ATOM 2272 O O . ALA A 1 288 ? 35.995 3.413 -51.917 1.00 94.00 288 ALA A O 1
ATOM 2273 N N . ASP A 1 289 ? 35.019 1.518 -51.184 1.00 94.38 289 ASP A N 1
ATOM 2274 C CA . ASP A 1 289 ? 35.541 0.632 -52.229 1.00 94.38 289 ASP A CA 1
ATOM 2275 C C . ASP A 1 289 ? 35.076 1.115 -53.622 1.00 94.38 289 ASP A C 1
ATOM 2277 O O . ASP A 1 289 ? 35.901 1.337 -54.504 1.00 94.38 289 ASP A O 1
ATOM 2281 N N . ASN A 1 290 ? 33.784 1.432 -53.789 1.00 93.94 290 ASN A N 1
ATOM 2282 C CA . ASN A 1 290 ? 33.252 1.975 -55.048 1.00 93.94 290 ASN A CA 1
ATOM 2283 C C . ASN A 1 290 ? 33.889 3.321 -55.449 1.00 93.94 290 ASN A C 1
ATOM 2285 O O . ASN A 1 290 ? 34.080 3.584 -56.636 1.00 93.94 290 ASN A O 1
ATOM 2289 N N . ILE A 1 291 ? 34.191 4.196 -54.481 1.00 92.81 291 ILE A N 1
ATOM 2290 C CA . ILE A 1 291 ? 34.888 5.465 -54.746 1.00 92.81 291 ILE A CA 1
ATOM 2291 C C . ILE A 1 291 ? 36.319 5.191 -55.218 1.00 92.81 291 ILE A C 1
ATOM 2293 O O . ILE A 1 291 ? 36.758 5.805 -56.189 1.00 92.81 291 ILE A O 1
ATOM 2297 N N . ASN A 1 292 ? 37.037 4.269 -54.571 1.00 93.94 292 ASN A N 1
ATOM 2298 C CA . ASN A 1 292 ? 38.390 3.895 -54.985 1.00 93.94 292 ASN A CA 1
ATOM 2299 C C . ASN A 1 292 ? 38.399 3.320 -56.410 1.00 93.94 292 ASN A C 1
ATOM 2301 O O . ASN A 1 292 ? 39.231 3.725 -57.223 1.00 93.94 292 ASN A O 1
ATOM 2305 N N . ASP A 1 293 ? 37.441 2.450 -56.741 1.00 94.75 293 ASP A N 1
ATOM 2306 C CA . ASP A 1 293 ? 37.304 1.872 -58.082 1.00 94.75 293 ASP A CA 1
ATOM 2307 C C . ASP A 1 293 ? 37.028 2.950 -59.139 1.00 94.75 293 ASP A C 1
ATOM 2309 O O . ASP A 1 293 ? 37.694 2.990 -60.177 1.00 94.75 293 ASP A O 1
ATOM 2313 N N . ALA A 1 294 ? 36.102 3.875 -58.864 1.00 91.94 294 ALA A N 1
ATOM 2314 C CA . ALA A 1 294 ? 35.811 5.000 -59.754 1.00 91.94 294 ALA A CA 1
ATOM 2315 C C . ALA A 1 294 ? 37.039 5.904 -59.958 1.00 91.94 294 ALA A C 1
ATOM 2317 O O . ALA A 1 294 ? 37.314 6.353 -61.071 1.00 91.94 294 ALA A O 1
ATOM 2318 N N . MET A 1 295 ? 37.816 6.134 -58.898 1.00 89.88 295 MET A N 1
ATOM 2319 C CA . MET A 1 295 ? 39.058 6.904 -58.972 1.00 89.88 295 MET A CA 1
ATOM 2320 C C . MET A 1 295 ? 40.140 6.208 -59.786 1.00 89.88 295 MET A C 1
ATOM 2322 O O . MET A 1 295 ? 40.848 6.870 -60.547 1.00 89.88 295 MET A O 1
ATOM 2326 N N . SER A 1 296 ? 40.264 4.890 -59.650 1.00 91.88 296 SER A N 1
ATOM 2327 C CA . SER A 1 296 ? 41.173 4.084 -60.461 1.00 91.88 296 SER A CA 1
ATOM 2328 C C . SER A 1 296 ? 40.809 4.189 -61.944 1.00 91.88 296 SER A C 1
ATOM 2330 O O . SER A 1 296 ? 41.651 4.556 -62.764 1.00 91.88 296 SER A O 1
ATOM 2332 N N . GLN A 1 297 ? 39.526 4.010 -62.279 1.00 93.69 297 GLN A N 1
ATOM 2333 C CA . GLN A 1 297 ? 39.022 4.155 -63.648 1.00 93.69 297 GLN A CA 1
ATOM 2334 C C . GLN A 1 297 ? 39.261 5.562 -64.212 1.00 93.69 297 GLN A C 1
ATOM 2336 O O . GLN A 1 297 ? 39.708 5.697 -65.349 1.00 93.69 297 GLN A O 1
ATOM 2341 N N . MET A 1 298 ? 39.036 6.611 -63.412 1.00 90.38 298 MET A N 1
ATOM 2342 C CA . MET A 1 298 ? 39.295 7.997 -63.816 1.00 90.38 298 MET A CA 1
ATOM 2343 C C . MET A 1 298 ? 40.780 8.241 -64.102 1.00 90.38 298 MET A C 1
ATOM 2345 O O . MET A 1 298 ? 41.120 8.853 -65.112 1.00 90.38 298 MET A O 1
ATOM 2349 N N . ARG A 1 299 ? 41.683 7.739 -63.248 1.00 88.62 299 ARG A N 1
ATOM 2350 C CA . ARG A 1 299 ? 43.134 7.844 -63.473 1.00 88.62 299 ARG A CA 1
ATOM 2351 C C . ARG A 1 299 ? 43.548 7.136 -64.762 1.00 88.62 299 ARG A C 1
ATOM 2353 O O . ARG A 1 299 ? 44.286 7.715 -65.555 1.00 88.62 299 ARG A O 1
ATOM 2360 N N . SER A 1 300 ? 43.041 5.928 -65.008 1.00 93.31 300 SER A N 1
ATOM 2361 C CA . SER A 1 300 ? 43.289 5.197 -66.256 1.00 93.31 300 SER A CA 1
ATOM 2362 C C . SER A 1 300 ? 42.763 5.949 -67.480 1.00 93.31 300 SER A C 1
ATOM 2364 O O . SER A 1 300 ? 43.478 6.063 -68.473 1.00 93.31 300 SER A O 1
ATOM 2366 N N . PHE A 1 301 ? 41.556 6.515 -67.401 1.00 93.94 301 PHE A N 1
ATOM 2367 C CA . PHE A 1 301 ? 40.971 7.317 -68.474 1.00 93.94 301 PHE A CA 1
ATOM 2368 C C . PHE A 1 301 ? 41.784 8.586 -68.767 1.00 93.94 301 PHE A C 1
ATOM 2370 O O . PHE A 1 301 ? 42.057 8.880 -69.930 1.00 93.94 301 PHE A O 1
ATOM 2377 N N . LEU A 1 302 ? 42.222 9.314 -67.734 1.00 90.62 302 LEU A N 1
ATOM 2378 C CA . LEU A 1 302 ? 43.072 10.499 -67.890 1.00 90.62 302 LEU A CA 1
ATOM 2379 C C . LEU A 1 302 ? 44.422 10.151 -68.523 1.00 90.62 302 LEU A C 1
ATOM 2381 O O . LEU A 1 302 ? 44.886 10.873 -69.402 1.00 90.62 302 LEU A O 1
ATOM 2385 N N . ASN A 1 303 ? 45.035 9.034 -68.124 1.00 92.44 303 ASN A N 1
ATOM 2386 C CA . ASN A 1 303 ? 46.285 8.569 -68.724 1.00 92.44 303 ASN A CA 1
ATOM 2387 C C . ASN A 1 303 ? 46.099 8.196 -70.200 1.00 92.44 303 ASN A C 1
ATOM 2389 O O . ASN A 1 303 ? 46.881 8.638 -71.038 1.00 92.44 303 ASN A O 1
ATOM 2393 N N . ALA A 1 304 ? 45.037 7.454 -70.532 1.00 93.69 304 ALA A N 1
ATOM 2394 C CA . ALA A 1 304 ? 44.711 7.104 -71.914 1.00 93.69 304 ALA A CA 1
ATOM 2395 C C . ALA A 1 304 ? 44.402 8.347 -72.767 1.00 93.69 304 ALA A C 1
ATOM 2397 O O . ALA A 1 304 ? 44.835 8.435 -73.913 1.00 93.69 304 ALA A O 1
ATOM 2398 N N . THR A 1 305 ? 43.708 9.336 -72.197 1.00 93.75 305 THR A N 1
ATOM 2399 C CA . THR A 1 305 ? 43.400 10.607 -72.869 1.00 93.75 305 THR A CA 1
ATOM 2400 C C . THR A 1 305 ? 44.665 11.425 -73.116 1.00 93.75 305 THR A C 1
ATOM 2402 O O . THR A 1 305 ? 44.864 11.907 -74.225 1.00 93.75 305 THR A O 1
ATOM 2405 N N . ASN A 1 306 ? 45.556 11.547 -72.125 1.00 91.50 306 ASN A N 1
ATOM 2406 C CA . ASN A 1 306 ? 46.845 12.220 -72.309 1.00 91.50 306 ASN A CA 1
ATOM 2407 C C . ASN A 1 306 ? 47.687 11.530 -73.388 1.00 91.50 306 ASN A C 1
ATOM 2409 O O . ASN A 1 306 ? 48.250 12.208 -74.243 1.00 91.50 306 ASN A O 1
ATOM 2413 N N . GLN A 1 307 ? 47.722 10.195 -73.396 1.00 93.06 307 GLN A N 1
ATOM 2414 C CA . GLN A 1 307 ? 48.406 9.436 -74.440 1.00 93.06 307 GLN A CA 1
ATOM 2415 C C . GLN A 1 307 ? 47.799 9.723 -75.822 1.00 93.06 307 GLN A C 1
ATOM 2417 O O . GLN A 1 307 ? 48.534 10.056 -76.749 1.00 93.06 307 GLN A O 1
ATOM 2422 N N . ALA A 1 308 ? 46.470 9.698 -75.950 1.00 92.69 308 ALA A N 1
ATOM 2423 C CA . ALA A 1 308 ? 45.785 10.040 -77.194 1.00 92.69 308 ALA A CA 1
ATOM 2424 C C . ALA A 1 308 ? 46.087 11.476 -77.659 1.00 92.69 308 ALA A C 1
ATOM 2426 O O . ALA A 1 308 ? 46.337 11.681 -78.841 1.00 92.69 308 ALA A O 1
ATOM 2427 N N . ILE A 1 309 ? 46.136 12.457 -76.747 1.00 92.44 309 ILE A N 1
ATOM 2428 C CA . ILE A 1 309 ? 46.524 13.842 -77.066 1.00 92.44 309 ILE A CA 1
ATOM 2429 C C . ILE A 1 309 ? 47.965 13.897 -77.581 1.00 92.44 309 ILE A C 1
ATOM 2431 O O . ILE A 1 309 ? 48.213 14.553 -78.588 1.00 92.44 309 ILE A O 1
ATOM 2435 N N . THR A 1 310 ? 48.910 13.201 -76.937 1.00 92.75 310 THR A N 1
ATOM 2436 C CA . THR A 1 310 ? 50.309 13.181 -77.400 1.00 92.75 310 THR A CA 1
ATOM 2437 C C . THR A 1 310 ? 50.452 12.547 -78.783 1.00 92.75 310 THR A C 1
ATOM 2439 O O . THR A 1 310 ? 51.129 13.110 -79.637 1.00 92.75 310 THR A O 1
ATOM 2442 N N . THR A 1 311 ? 49.756 11.435 -79.042 1.00 92.44 311 THR A N 1
ATOM 2443 C CA . THR A 1 311 ? 49.725 10.791 -80.363 1.00 92.44 311 THR A CA 1
ATOM 2444 C C . THR A 1 311 ? 49.030 11.663 -81.412 1.00 92.44 311 THR A C 1
ATOM 2446 O O . THR A 1 311 ? 49.460 11.712 -82.563 1.00 92.44 311 THR A O 1
ATOM 2449 N N . GLN A 1 312 ? 47.971 12.385 -81.038 1.00 92.00 312 GLN A N 1
ATOM 2450 C CA . GLN A 1 312 ? 47.290 13.317 -81.936 1.00 92.00 312 GLN A CA 1
ATOM 2451 C C . GLN A 1 312 ? 48.185 14.509 -82.285 1.00 92.00 312 GLN A C 1
ATOM 2453 O O . GLN A 1 312 ? 48.225 14.917 -83.442 1.00 92.00 312 GLN A O 1
ATOM 2458 N N . ALA A 1 313 ? 48.911 15.056 -81.306 1.00 92.00 313 ALA A N 1
ATOM 2459 C CA . ALA A 1 313 ? 49.849 16.149 -81.526 1.00 92.00 313 ALA A CA 1
ATOM 2460 C C . ALA A 1 313 ? 50.973 15.731 -82.485 1.00 92.00 313 ALA A C 1
ATOM 2462 O O . ALA A 1 313 ? 51.218 16.441 -83.457 1.00 92.00 313 ALA A O 1
ATOM 2463 N N . SER A 1 314 ? 51.578 14.552 -82.278 1.00 91.19 314 SER A N 1
ATOM 2464 C CA . SER A 1 314 ? 52.617 14.036 -83.180 1.00 91.19 314 SER A CA 1
ATOM 2465 C C . SER A 1 314 ? 52.079 13.778 -84.591 1.00 91.19 314 SER A C 1
ATOM 2467 O O . SER A 1 314 ? 52.716 14.146 -85.570 1.00 91.19 314 SER A O 1
ATOM 2469 N N . SER A 1 315 ? 50.872 13.214 -84.709 1.00 90.81 315 SER A N 1
ATOM 2470 C CA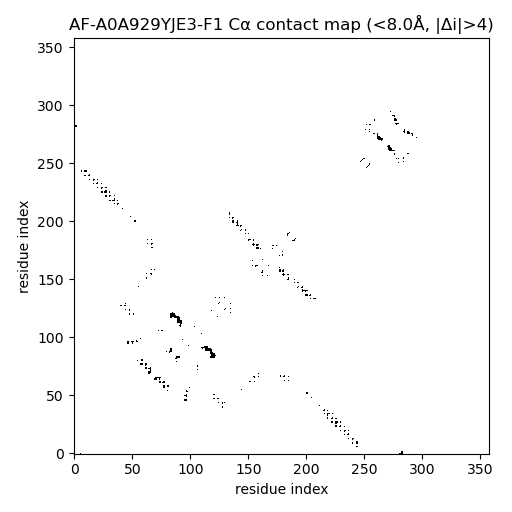 . SER A 1 315 ? 50.236 12.969 -86.013 1.00 90.81 315 SER A CA 1
ATOM 2471 C C . SER A 1 315 ? 49.912 14.273 -86.753 1.00 90.81 315 SER A C 1
ATOM 2473 O O . SER A 1 315 ? 50.060 14.343 -87.969 1.00 90.81 315 SER A O 1
ATOM 2475 N N . SER A 1 316 ? 49.479 15.320 -86.039 1.00 91.00 316 SER A N 1
ATOM 2476 C CA . SER A 1 316 ? 49.273 16.651 -86.625 1.00 91.00 316 SER A CA 1
ATOM 2477 C C . SER A 1 316 ? 50.580 17.268 -87.129 1.00 91.00 316 SER A C 1
ATOM 2479 O O . SER A 1 316 ? 50.575 17.917 -88.173 1.00 91.00 316 SER A O 1
ATOM 2481 N N . GLU A 1 317 ? 51.691 17.066 -86.420 1.00 90.75 317 GLU A N 1
ATOM 2482 C CA . GLU A 1 317 ? 53.014 17.545 -86.837 1.00 90.75 317 GLU A CA 1
ATOM 2483 C C . GLU A 1 317 ? 53.508 16.809 -88.094 1.00 90.75 317 GLU A C 1
ATOM 2485 O O . GLU A 1 317 ? 53.921 17.449 -89.064 1.00 90.75 317 GLU A O 1
ATOM 2490 N N . GLU A 1 318 ? 53.352 15.481 -88.139 1.00 90.56 318 GLU A N 1
ATOM 2491 C CA . GLU A 1 318 ? 53.628 14.673 -89.334 1.00 90.56 318 GLU A CA 1
ATOM 2492 C C . GLU A 1 318 ? 52.764 15.096 -90.531 1.00 90.56 318 GLU A C 1
ATOM 2494 O O . GLU A 1 318 ? 53.283 15.269 -91.633 1.00 90.56 318 GLU A O 1
ATOM 2499 N N . LEU A 1 319 ? 51.459 15.315 -90.327 1.00 91.06 319 LEU A N 1
ATOM 2500 C CA . LEU A 1 319 ? 50.547 15.797 -91.370 1.00 91.06 319 LEU A CA 1
ATOM 2501 C C . LEU A 1 319 ? 50.932 17.185 -91.881 1.00 91.06 319 LEU A C 1
ATOM 2503 O O . LEU A 1 319 ? 50.861 17.419 -93.086 1.00 91.06 319 LEU A O 1
ATOM 2507 N N . SER A 1 320 ? 51.346 18.096 -90.996 1.00 91.88 320 SER A N 1
ATOM 2508 C CA . SER A 1 320 ? 51.822 19.422 -91.401 1.00 91.88 320 SER A CA 1
ATOM 2509 C C . SER A 1 320 ? 53.058 19.302 -92.293 1.00 91.88 320 SER A C 1
ATOM 2511 O O . SER A 1 320 ? 53.086 19.874 -93.379 1.00 91.88 320 SER A O 1
ATOM 2513 N N . CYS A 1 321 ? 54.039 18.485 -91.894 1.00 90.44 321 CYS A N 1
ATOM 2514 C CA . CYS A 1 321 ? 55.243 18.234 -92.687 1.00 90.44 321 CYS A CA 1
ATOM 2515 C C . CYS A 1 321 ? 54.926 17.565 -94.038 1.00 90.44 321 CYS A C 1
ATOM 2517 O O . CYS A 1 321 ? 55.458 17.954 -95.084 1.00 90.44 321 CYS A O 1
ATOM 2519 N N . ALA A 1 322 ? 54.020 16.584 -94.045 1.00 88.44 322 ALA A N 1
ATOM 2520 C CA . ALA A 1 322 ? 53.555 15.937 -95.266 1.00 88.44 322 ALA A CA 1
ATOM 2521 C C . ALA A 1 322 ? 52.820 16.923 -96.190 1.00 88.44 322 ALA A C 1
ATOM 2523 O O . ALA A 1 322 ? 53.009 16.871 -97.404 1.00 88.44 322 ALA A O 1
ATOM 2524 N N . SER A 1 323 ? 52.024 17.840 -95.632 1.00 88.81 323 SER A N 1
ATOM 2525 C CA . SER A 1 323 ? 51.341 18.898 -96.382 1.00 88.81 323 SER A CA 1
ATOM 2526 C C . SER A 1 323 ? 52.331 19.873 -97.019 1.00 88.81 323 SER A C 1
ATOM 2528 O O . SER A 1 323 ? 52.178 20.191 -98.197 1.00 88.81 323 SER A O 1
ATOM 2530 N N . ASP A 1 324 ? 53.366 20.303 -96.293 1.00 89.31 324 ASP A N 1
ATOM 2531 C CA . ASP A 1 324 ? 54.425 21.165 -96.840 1.00 89.31 324 ASP A CA 1
ATOM 2532 C C . ASP A 1 324 ? 55.171 20.465 -97.982 1.00 89.31 324 ASP A C 1
ATOM 2534 O O . ASP A 1 324 ? 55.383 21.033 -99.055 1.00 89.31 324 ASP A O 1
ATOM 2538 N N . THR A 1 325 ? 55.490 19.183 -97.791 1.00 87.88 325 THR A N 1
ATOM 2539 C CA . THR A 1 325 ? 56.123 18.354 -98.824 1.00 87.88 325 THR A CA 1
ATOM 2540 C C . THR A 1 325 ? 55.219 18.210 -100.051 1.00 87.88 325 THR A C 1
ATOM 2542 O O . THR A 1 325 ? 55.681 18.315 -101.186 1.00 87.88 325 THR A O 1
ATOM 2545 N N . LEU A 1 326 ? 53.915 17.996 -99.854 1.00 88.75 326 LEU A N 1
ATOM 2546 C CA . LEU A 1 326 ? 52.947 17.876 -100.941 1.00 88.75 326 LEU A CA 1
ATOM 2547 C C . LEU A 1 326 ? 52.760 19.197 -101.695 1.00 88.75 326 LEU A C 1
ATOM 2549 O O . LEU A 1 326 ? 52.612 19.175 -102.919 1.00 88.75 326 LEU A O 1
ATOM 2553 N N . ALA A 1 327 ? 52.771 20.333 -100.995 1.00 89.38 327 ALA A N 1
ATOM 2554 C CA . ALA A 1 327 ? 52.713 21.655 -101.610 1.00 89.38 327 ALA A CA 1
ATOM 2555 C C . ALA A 1 327 ? 53.931 21.892 -102.517 1.00 89.38 327 ALA A C 1
AT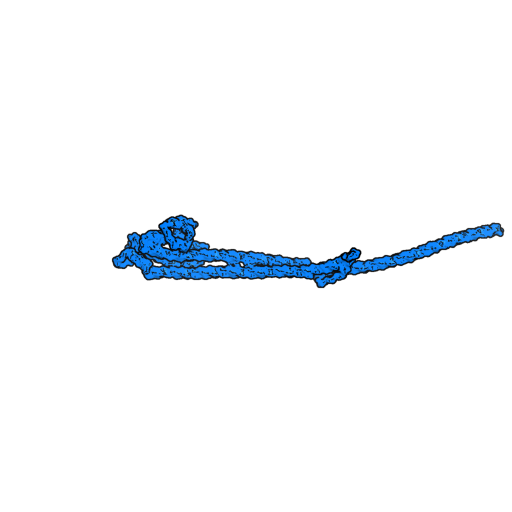OM 2557 O O . ALA A 1 327 ? 53.763 22.296 -103.669 1.00 89.38 327 ALA A O 1
ATOM 2558 N N . GLU A 1 328 ? 55.132 21.546 -102.045 1.00 89.56 328 GLU A N 1
ATOM 2559 C CA . GLU A 1 328 ? 56.367 21.610 -102.833 1.00 89.56 328 GLU A CA 1
ATOM 2560 C C . GLU A 1 328 ? 56.307 20.689 -104.063 1.00 89.56 328 GLU A C 1
ATOM 2562 O O . GLU A 1 328 ? 56.547 21.123 -105.191 1.00 89.56 328 GLU A O 1
ATOM 2567 N N . VAL A 1 329 ? 55.903 19.426 -103.886 1.00 90.62 329 VAL A N 1
ATOM 2568 C CA . VAL A 1 329 ? 55.749 18.472 -105.000 1.00 90.62 329 VAL A CA 1
ATOM 2569 C C . VAL A 1 329 ? 54.710 18.959 -106.013 1.00 90.62 329 VAL A C 1
ATOM 2571 O O . VAL A 1 329 ? 54.939 18.871 -107.219 1.00 90.62 329 VAL A O 1
ATOM 2574 N N . SER A 1 330 ? 53.585 19.511 -105.552 1.00 86.69 330 SER A N 1
ATOM 2575 C CA . SER A 1 330 ? 52.545 20.072 -106.424 1.00 86.69 330 SER A CA 1
ATOM 2576 C C . SER A 1 330 ? 53.066 21.268 -107.219 1.00 86.69 330 SER A C 1
ATOM 2578 O O . SER A 1 330 ? 52.772 21.388 -108.410 1.00 86.69 330 SER A O 1
ATOM 2580 N N . HIS A 1 331 ? 53.885 22.122 -106.598 1.00 87.69 331 HIS A N 1
ATOM 2581 C CA . HIS A 1 331 ? 54.536 23.237 -107.277 1.00 87.69 331 HIS A CA 1
ATOM 2582 C C . HIS A 1 331 ? 55.493 22.747 -108.372 1.00 87.69 331 HIS A C 1
ATOM 2584 O O . HIS A 1 331 ? 55.394 23.181 -109.522 1.00 87.69 331 HIS A O 1
ATOM 2590 N N . GLN A 1 332 ? 56.353 21.774 -108.062 1.00 88.00 332 GLN A N 1
ATOM 2591 C CA . GLN A 1 332 ? 57.252 21.174 -109.051 1.00 88.00 332 GLN A CA 1
ATOM 2592 C C . GLN A 1 332 ? 56.495 20.475 -110.183 1.00 88.00 332 GLN A C 1
ATOM 2594 O O . GLN A 1 332 ? 56.895 20.562 -111.345 1.00 88.00 332 GLN A O 1
ATOM 2599 N N . MET A 1 333 ? 55.386 19.802 -109.877 1.00 83.69 333 MET A N 1
ATOM 2600 C CA . MET A 1 333 ? 54.542 19.169 -110.885 1.00 83.69 333 MET A CA 1
ATOM 2601 C C . MET A 1 333 ? 53.896 20.209 -111.805 1.00 83.69 333 MET A C 1
ATOM 2603 O O . MET A 1 333 ? 53.897 20.016 -113.018 1.00 83.69 333 MET A O 1
ATOM 2607 N N . ALA A 1 334 ? 53.419 21.337 -111.268 1.00 86.06 334 ALA A N 1
ATOM 2608 C CA . ALA A 1 334 ? 52.902 22.446 -112.071 1.00 86.06 334 ALA A CA 1
ATOM 2609 C C . ALA A 1 334 ? 53.980 23.041 -112.997 1.00 86.06 334 ALA A C 1
ATOM 2611 O O . ALA A 1 334 ? 53.707 23.286 -114.176 1.00 86.06 334 ALA A O 1
ATOM 2612 N N . ILE A 1 335 ? 55.217 23.203 -112.505 1.00 88.50 335 ILE A N 1
ATOM 2613 C CA . ILE A 1 335 ? 56.364 23.618 -113.329 1.00 88.50 335 ILE A CA 1
ATOM 2614 C C . ILE A 1 335 ? 56.601 22.604 -114.452 1.00 88.50 335 ILE A C 1
ATOM 2616 O O . ILE A 1 335 ? 56.622 22.987 -115.618 1.00 88.50 335 ILE A O 1
ATOM 2620 N N . ARG A 1 336 ? 56.699 21.307 -114.136 1.00 86.38 336 ARG A N 1
ATOM 2621 C CA . ARG A 1 336 ? 56.943 20.257 -115.139 1.00 86.38 336 ARG A CA 1
ATOM 2622 C C . ARG A 1 336 ? 55.812 20.095 -116.145 1.00 86.38 336 ARG A C 1
ATOM 2624 O O . ARG A 1 336 ? 56.083 19.787 -117.301 1.00 86.38 336 ARG A O 1
ATOM 2631 N N . ILE A 1 337 ? 54.558 20.282 -115.737 1.00 85.94 337 ILE A N 1
ATOM 2632 C CA . ILE A 1 337 ? 53.410 20.309 -116.652 1.00 85.94 337 ILE A CA 1
ATOM 2633 C C . ILE A 1 337 ? 53.538 21.503 -117.595 1.00 85.94 337 ILE A C 1
ATOM 2635 O O . ILE A 1 337 ? 53.339 21.342 -118.793 1.00 85.94 337 ILE A O 1
ATOM 2639 N N . THR A 1 338 ? 53.920 22.675 -117.083 1.00 84.62 338 THR A N 1
ATOM 2640 C CA . THR A 1 338 ? 54.146 23.873 -117.903 1.00 84.62 338 THR A CA 1
ATOM 2641 C C . THR A 1 338 ? 55.307 23.669 -118.878 1.00 84.62 338 THR A C 1
ATOM 2643 O O . THR A 1 338 ? 55.184 23.993 -120.056 1.00 84.62 338 THR A O 1
ATOM 2646 N N . GLU A 1 339 ? 56.418 23.081 -118.428 1.00 84.56 339 GLU A N 1
ATOM 2647 C CA . GLU A 1 339 ? 57.546 22.714 -119.290 1.00 84.56 339 GLU A CA 1
ATOM 2648 C C . GLU A 1 339 ? 57.152 21.668 -120.330 1.00 84.56 339 GLU A C 1
ATOM 2650 O O . GLU A 1 339 ? 57.465 21.842 -121.501 1.00 84.56 339 GLU A O 1
ATOM 2655 N N . SER A 1 340 ? 56.421 20.623 -119.937 1.00 85.12 340 SER A N 1
ATOM 2656 C CA . SER A 1 340 ? 55.936 19.590 -120.859 1.00 85.12 340 SER A CA 1
ATOM 2657 C C . SER A 1 340 ? 54.959 20.167 -121.876 1.00 85.12 340 SER A C 1
ATOM 2659 O O . SER A 1 340 ? 55.049 19.830 -123.048 1.00 85.12 340 SER A O 1
ATOM 2661 N N . ALA A 1 341 ? 54.062 21.070 -121.468 1.00 81.69 341 ALA A N 1
ATOM 2662 C CA . ALA A 1 341 ? 53.173 21.792 -122.373 1.00 81.69 341 ALA A CA 1
ATOM 2663 C C . ALA A 1 341 ? 53.972 22.669 -123.346 1.00 81.69 341 ALA A C 1
ATOM 2665 O O . ALA A 1 341 ? 53.721 22.630 -124.545 1.00 81.69 341 ALA A O 1
ATOM 2666 N N . LYS A 1 342 ? 54.988 23.393 -122.860 1.00 81.38 342 LYS A N 1
ATOM 2667 C CA . LYS A 1 342 ? 55.893 24.193 -123.698 1.00 81.38 342 LYS A CA 1
ATOM 2668 C C . LYS A 1 342 ? 56.709 23.326 -124.661 1.00 81.38 342 LYS A C 1
ATOM 2670 O O . LYS A 1 342 ? 56.943 23.718 -125.801 1.00 81.38 342 LYS A O 1
ATOM 2675 N N . GLN A 1 343 ? 57.146 22.150 -124.224 1.00 84.19 343 GLN A N 1
ATOM 2676 C CA . GLN A 1 343 ? 57.890 21.195 -125.038 1.00 84.19 343 GLN A CA 1
ATOM 2677 C C . GLN A 1 343 ? 56.991 20.520 -126.075 1.00 84.19 343 GLN A C 1
ATOM 2679 O 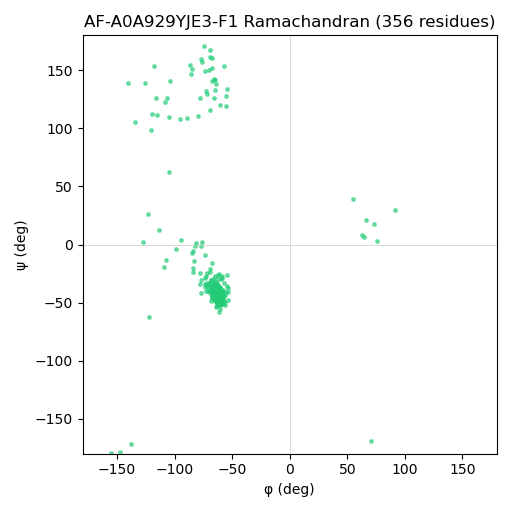O . GLN A 1 343 ? 57.408 20.369 -127.220 1.00 84.19 343 GLN A O 1
ATOM 2684 N N . ALA A 1 344 ? 55.759 20.169 -125.708 1.00 80.00 344 ALA A N 1
ATOM 2685 C CA . ALA A 1 344 ? 54.743 19.675 -126.628 1.00 80.00 344 ALA A CA 1
ATOM 2686 C C . ALA A 1 344 ? 54.379 20.743 -127.668 1.00 80.00 344 ALA A C 1
ATOM 2688 O O . ALA A 1 344 ? 54.318 20.425 -128.849 1.00 80.00 344 ALA A O 1
ATOM 2689 N N . ASP A 1 345 ? 54.228 22.009 -127.266 1.00 79.06 345 ASP A N 1
ATOM 2690 C CA . ASP A 1 345 ? 54.016 23.138 -128.181 1.00 79.06 345 ASP A CA 1
ATOM 2691 C C . ASP A 1 345 ? 55.214 23.327 -129.124 1.00 79.06 345 ASP A C 1
ATOM 2693 O O . ASP A 1 345 ? 55.051 23.422 -130.337 1.00 79.06 345 ASP A O 1
ATOM 2697 N N . SER A 1 346 ? 56.440 23.247 -128.597 1.00 77.25 346 SER A N 1
ATOM 2698 C CA . SER A 1 346 ? 57.664 23.290 -129.409 1.00 77.25 346 SER A CA 1
ATOM 2699 C C . SER A 1 346 ? 57.753 22.113 -130.391 1.00 77.25 346 SER A C 1
ATOM 2701 O O . SER A 1 346 ? 58.154 22.299 -131.536 1.00 77.25 346 SER A O 1
ATOM 2703 N N . GLN A 1 347 ? 57.359 20.899 -129.984 1.00 78.94 347 GLN A N 1
ATOM 2704 C CA . GLN A 1 347 ? 57.264 19.736 -130.875 1.00 78.94 347 GLN A CA 1
ATOM 2705 C C . GLN A 1 347 ? 56.173 19.918 -131.934 1.00 78.94 347 GLN A C 1
ATOM 2707 O O . GLN A 1 347 ? 56.372 19.526 -133.083 1.00 78.94 347 GLN A O 1
ATOM 2712 N N . MET A 1 348 ? 55.045 20.534 -131.581 1.00 74.75 348 MET A N 1
ATOM 2713 C CA . MET A 1 348 ? 53.962 20.853 -132.510 1.00 74.75 348 MET A CA 1
ATOM 2714 C C . MET A 1 348 ? 54.418 21.880 -133.556 1.00 74.75 348 MET A C 1
ATOM 2716 O O . MET A 1 348 ? 54.197 21.690 -134.747 1.00 74.75 348 MET A O 1
ATOM 2720 N N . GLN A 1 349 ? 55.155 22.914 -133.141 1.00 73.19 349 GLN A N 1
ATOM 2721 C CA . GLN A 1 349 ? 55.772 23.880 -134.054 1.00 73.19 349 GLN A CA 1
ATOM 2722 C C . GLN A 1 349 ? 56.857 23.237 -134.932 1.00 73.19 349 GLN A C 1
ATOM 2724 O O . GLN A 1 349 ? 56.898 23.487 -136.134 1.00 73.19 349 GLN A O 1
ATOM 2729 N N . ALA A 1 350 ? 57.704 22.361 -134.380 1.00 69.50 350 ALA A N 1
ATOM 2730 C CA . ALA A 1 350 ? 58.738 21.657 -135.144 1.00 69.50 350 ALA A CA 1
ATOM 2731 C C . ALA A 1 350 ? 58.154 20.666 -136.168 1.00 69.50 350 ALA A C 1
ATOM 2733 O O . ALA A 1 350 ? 58.686 20.523 -137.269 1.00 69.50 350 ALA A O 1
ATOM 2734 N N . THR A 1 351 ? 57.049 19.996 -135.831 1.00 64.81 351 THR A N 1
ATOM 2735 C CA . THR A 1 351 ? 56.327 19.108 -136.757 1.00 64.81 351 THR A CA 1
ATOM 2736 C C . THR A 1 351 ? 55.544 19.894 -137.808 1.00 64.81 351 THR A C 1
ATOM 2738 O O . THR A 1 351 ? 55.565 19.497 -138.968 1.00 64.81 351 THR A O 1
ATOM 2741 N N . SER A 1 352 ? 54.964 21.048 -137.461 1.00 59.12 352 SER A N 1
ATOM 2742 C CA . SER A 1 352 ? 54.385 21.992 -138.430 1.00 59.12 352 SER A CA 1
ATOM 2743 C C . SER A 1 352 ? 55.438 22.527 -139.408 1.00 59.12 352 SER A C 1
ATOM 2745 O O . SER A 1 352 ? 55.213 22.520 -140.613 1.00 59.12 352 SER A O 1
ATOM 2747 N N . GLY A 1 353 ? 56.619 22.920 -138.919 1.00 58.88 353 GLY A N 1
ATOM 2748 C CA . GLY A 1 353 ? 57.725 23.376 -139.769 1.00 58.88 353 GLY A CA 1
ATOM 2749 C C . GLY A 1 353 ? 58.342 22.260 -140.622 1.00 58.88 353 GLY A C 1
ATOM 2750 O O . GLY A 1 353 ? 58.784 22.507 -141.742 1.00 58.88 353 GLY A O 1
ATOM 2751 N N . SER A 1 354 ? 58.325 21.015 -140.135 1.00 56.53 354 SER A N 1
ATOM 2752 C CA . SER A 1 354 ? 58.727 19.842 -140.928 1.00 56.53 354 SER A CA 1
ATOM 2753 C C . SER A 1 354 ? 57.681 19.467 -141.987 1.00 56.53 354 SER A C 1
ATOM 2755 O O . SER A 1 354 ? 58.040 18.934 -143.030 1.00 56.53 354 SER A O 1
ATOM 2757 N N . ALA A 1 355 ? 56.397 19.762 -141.751 1.00 53.75 355 ALA A N 1
ATOM 2758 C CA . ALA A 1 355 ? 55.319 19.538 -142.715 1.00 53.75 355 ALA A CA 1
ATOM 2759 C C . ALA A 1 355 ? 55.258 20.612 -143.820 1.00 53.75 355 ALA A C 1
ATOM 2761 O O . ALA A 1 355 ? 54.782 20.315 -144.908 1.00 53.75 355 ALA A O 1
ATOM 2762 N N . GLU A 1 356 ? 55.766 21.827 -143.579 1.00 53.34 356 GLU A N 1
ATOM 2763 C CA . GLU A 1 356 ? 55.911 22.883 -144.603 1.00 53.34 356 GLU A CA 1
ATOM 2764 C C . GLU A 1 356 ? 57.196 22.764 -145.449 1.00 53.34 356 GLU A C 1
ATOM 2766 O O . GLU A 1 356 ? 57.383 23.525 -146.398 1.00 53.34 356 GLU A O 1
ATOM 2771 N N . SER A 1 357 ? 58.093 21.826 -145.123 1.00 49.22 357 SER A N 1
ATOM 2772 C CA . SER A 1 357 ? 59.375 21.614 -145.819 1.00 49.22 357 SER A CA 1
ATOM 2773 C C . SER A 1 357 ? 59.481 20.279 -146.576 1.00 49.22 357 SER A C 1
ATOM 2775 O O . SER A 1 357 ? 60.564 19.927 -147.050 1.00 49.22 357 SER A O 1
ATOM 2777 N N . MET A 1 358 ? 58.357 19.576 -146.750 1.00 41.16 358 MET A N 1
ATOM 2778 C CA . MET A 1 358 ? 58.169 18.497 -147.732 1.00 41.16 358 MET A CA 1
ATOM 2779 C C . MET A 1 358 ? 57.263 18.981 -148.859 1.00 41.16 358 MET A C 1
ATOM 2781 O O . MET A 1 358 ? 57.534 18.593 -150.019 1.00 41.16 358 MET A O 1
#

Foldseek 3Di:
DAPVVVLVVLVVVLVVLVVLLVVLVVLLVVLVVLLVVLVVLLVVLVQLLLLLVLLLVLLLVLLLVCLQPVDCLSVVVNVVSVCLQVLVAAAAVPDTSCLPVDRDPDNCVRRVHGDDGRDHSLVVSVVSPDDPLLSVLVVQLVVLSVVLVVLSVLLVCLSVVNHDPVSVVVDDPPQRSSNVSNDSSPDPVSVVSSVSSVPSSVVSVVVSVVVSVVSSVVSVVSSVVSVVSSVVSVVVSVVSVVVSVVCCVPQPVVLVVQQVVQWDADPVRDTGHHQRDDPHPYPSRVVSVVVNVVVVVVVVVVVVVVVVVVVVVVVVVVVVVVVVVVVVVVVVVVVVVVVVVVVVVVVVVVVVVVVVVD